Protein AF-A0A7C1Y1X4-F1 (afdb_monomer)

Structure (mmCIF, N/CA/C/O backbone):
data_AF-A0A7C1Y1X4-F1
#
_entry.id   AF-A0A7C1Y1X4-F1
#
loop_
_atom_site.group_PDB
_atom_site.id
_atom_site.type_symbol
_atom_site.label_atom_id
_atom_site.label_alt_id
_atom_site.label_comp_id
_atom_site.label_asym_id
_atom_site.label_entity_id
_atom_site.label_seq_id
_atom_site.pdbx_PDB_ins_code
_atom_site.Cartn_x
_atom_site.Cartn_y
_atom_site.Cartn_z
_atom_site.occupancy
_atom_site.B_iso_or_equiv
_atom_site.auth_seq_id
_atom_site.auth_comp_id
_atom_site.auth_asym_id
_atom_site.auth_atom_id
_atom_site.pdbx_PDB_model_num
ATOM 1 N N . MET A 1 1 ? -56.477 -20.851 -33.631 1.00 38.62 1 MET A N 1
ATOM 2 C CA . MET A 1 1 ? -55.042 -20.830 -33.272 1.00 38.62 1 MET A CA 1
ATOM 3 C C . MET A 1 1 ? -54.862 -19.931 -32.057 1.00 38.62 1 MET A C 1
ATOM 5 O O . MET A 1 1 ? -55.420 -18.845 -32.038 1.00 38.62 1 MET A O 1
ATOM 9 N N . ASN A 1 2 ? -54.191 -20.469 -31.037 1.00 36.38 2 ASN A N 1
ATOM 10 C CA . ASN A 1 2 ? -53.971 -19.956 -29.677 1.00 36.38 2 ASN A CA 1
ATOM 11 C C . ASN A 1 2 ? -53.999 -18.429 -29.468 1.00 36.38 2 ASN A C 1
ATOM 13 O O . ASN A 1 2 ? -53.097 -17.721 -29.906 1.00 36.38 2 ASN A O 1
ATOM 17 N N . GLN A 1 3 ? -54.933 -17.968 -28.631 1.00 46.00 3 GLN A N 1
ATOM 18 C CA . GLN A 1 3 ? -54.780 -16.760 -27.820 1.00 46.00 3 GLN A CA 1
ATOM 19 C C . GLN A 1 3 ? -54.914 -17.159 -26.350 1.00 46.00 3 GLN A C 1
ATOM 21 O O . GLN A 1 3 ? -56.017 -17.361 -25.867 1.00 46.00 3 GLN A O 1
ATOM 26 N N . ASN A 1 4 ? -53.788 -17.335 -25.659 1.00 47.66 4 ASN A N 1
ATOM 27 C CA . ASN A 1 4 ? -53.718 -17.381 -24.196 1.00 47.66 4 ASN A CA 1
ATOM 28 C C . ASN A 1 4 ? -52.272 -17.096 -23.768 1.00 47.66 4 ASN A C 1
ATOM 30 O O . ASN A 1 4 ? -51.530 -17.979 -23.344 1.00 47.66 4 ASN A O 1
ATOM 34 N N . ALA A 1 5 ? -51.845 -15.843 -23.925 1.00 45.97 5 ALA A N 1
ATOM 35 C CA . ALA A 1 5 ? -50.606 -15.365 -23.326 1.00 45.97 5 ALA A CA 1
ATOM 36 C C . ALA A 1 5 ? -50.898 -14.925 -21.883 1.00 45.97 5 ALA A C 1
ATOM 38 O O . ALA A 1 5 ? -51.575 -13.925 -21.641 1.00 45.97 5 ALA A O 1
ATOM 39 N N . ILE A 1 6 ? -50.404 -15.694 -20.913 1.00 58.03 6 ILE A N 1
ATOM 40 C CA . ILE A 1 6 ? -50.482 -15.358 -19.488 1.00 58.03 6 ILE A CA 1
ATOM 41 C C . ILE A 1 6 ? -49.561 -14.159 -19.231 1.00 58.03 6 ILE A C 1
ATOM 43 O O . ILE A 1 6 ? -48.347 -14.252 -19.403 1.00 58.03 6 ILE A O 1
ATOM 47 N N . SER A 1 7 ? -50.119 -13.023 -18.807 1.00 67.88 7 SER A N 1
ATOM 48 C CA . SER A 1 7 ? -49.317 -11.855 -18.427 1.00 67.88 7 SER A CA 1
ATOM 49 C C . SER A 1 7 ? -48.780 -11.984 -16.993 1.00 67.88 7 SER A C 1
ATOM 51 O O . SER A 1 7 ? -49.433 -12.551 -16.113 1.00 67.88 7 SER A O 1
ATOM 53 N N . ARG A 1 8 ? -47.599 -11.395 -16.734 1.00 55.81 8 ARG A N 1
ATOM 54 C CA . ARG A 1 8 ? -46.913 -11.354 -15.420 1.00 55.81 8 ARG A CA 1
ATOM 55 C C . ARG A 1 8 ? -47.803 -10.884 -14.254 1.00 55.81 8 ARG A C 1
ATOM 57 O O . ARG A 1 8 ? -47.540 -11.254 -13.114 1.00 55.81 8 ARG A O 1
ATOM 64 N N . ARG A 1 9 ? -48.866 -10.115 -14.522 1.00 52.53 9 ARG A N 1
ATOM 65 C CA . ARG A 1 9 ? -49.830 -9.645 -13.508 1.00 52.53 9 ARG A CA 1
ATOM 66 C C . ARG A 1 9 ? -50.743 -10.756 -12.972 1.00 52.53 9 ARG A C 1
ATOM 68 O O . ARG A 1 9 ? -51.096 -10.718 -11.800 1.00 52.53 9 ARG A O 1
ATOM 75 N N . ASN A 1 10 ? -51.054 -11.774 -13.776 1.00 50.38 10 ASN A N 1
ATOM 76 C CA . ASN A 1 10 ? -51.943 -12.875 -13.374 1.00 50.38 10 ASN A CA 1
ATOM 77 C C . ASN A 1 10 ? -51.231 -13.986 -12.584 1.00 50.38 10 ASN A C 1
ATOM 79 O O . ASN A 1 10 ? -51.893 -14.779 -11.918 1.00 50.38 10 ASN A O 1
ATOM 83 N N . PHE A 1 11 ? -49.895 -14.032 -12.621 1.00 54.16 11 PHE A N 1
ATOM 84 C CA . PHE A 1 11 ? -49.097 -14.994 -11.853 1.00 54.16 11 PHE A CA 1
ATOM 85 C C . PHE A 1 11 ? -48.961 -14.586 -10.375 1.00 54.16 11 PHE A C 1
ATOM 87 O O . PHE A 1 11 ? -49.038 -15.430 -9.489 1.00 54.16 11 PHE A O 1
ATOM 94 N N . LEU A 1 12 ? -48.845 -13.283 -10.093 1.00 48.06 12 LEU A N 1
ATOM 95 C CA . LEU A 1 12 ? -48.682 -12.773 -8.725 1.00 48.06 12 LEU A CA 1
ATOM 96 C C . LEU A 1 12 ? -49.992 -12.763 -7.916 1.00 48.06 12 LEU A C 1
ATOM 98 O O . LEU A 1 12 ? -49.950 -12.892 -6.698 1.00 48.06 12 LEU A O 1
ATOM 102 N N . GLY A 1 13 ? -51.154 -12.680 -8.574 1.00 45.62 13 GLY A N 1
ATOM 103 C CA . GLY A 1 13 ? -52.457 -12.702 -7.893 1.00 45.62 13 GLY A CA 1
ATOM 104 C C . GLY A 1 13 ? -52.888 -14.082 -7.378 1.00 45.62 13 GLY A C 1
ATOM 105 O O . GLY A 1 13 ? -53.666 -14.163 -6.434 1.00 45.62 13 GLY A O 1
ATOM 106 N N . LYS A 1 14 ? -52.376 -15.177 -7.960 1.00 43.66 14 LYS A N 1
ATOM 107 C CA . LYS A 1 14 ? -52.788 -16.551 -7.604 1.00 43.66 14 LYS A CA 1
ATOM 108 C C . LYS A 1 14 ? -51.914 -17.226 -6.540 1.00 43.66 14 LYS A C 1
ATOM 110 O O . LYS A 1 14 ? -52.294 -18.277 -6.040 1.00 43.66 14 LYS A O 1
ATOM 115 N N . LEU A 1 15 ? -50.792 -16.618 -6.150 1.00 42.72 15 LEU A N 1
ATOM 116 C CA . LEU A 1 15 ? -49.935 -17.115 -5.063 1.00 42.72 15 LEU A CA 1
ATOM 117 C C . LEU A 1 15 ? -50.344 -16.593 -3.673 1.00 42.72 15 LEU A C 1
ATOM 119 O O . LEU A 1 15 ? -49.920 -17.150 -2.668 1.00 42.72 15 LEU A O 1
ATOM 123 N N . ALA A 1 16 ? -51.205 -15.574 -3.600 1.00 44.84 16 ALA A N 1
ATOM 124 C CA . ALA A 1 16 ? -51.619 -14.948 -2.341 1.00 44.84 16 ALA A CA 1
ATOM 125 C C . ALA A 1 16 ? -52.799 -15.645 -1.625 1.00 44.84 16 ALA A C 1
ATOM 127 O O . ALA A 1 16 ? -53.208 -15.200 -0.560 1.00 44.84 16 ALA A O 1
ATOM 128 N N . LEU A 1 17 ? -53.346 -16.735 -2.176 1.00 44.31 17 LEU A N 1
ATOM 129 C CA . LEU A 1 17 ? -54.552 -17.403 -1.649 1.00 44.31 17 LEU A CA 1
ATOM 130 C C . LEU A 1 17 ? -54.372 -18.905 -1.363 1.00 44.31 17 LEU A C 1
ATOM 132 O O . LEU A 1 17 ? -55.349 -19.606 -1.126 1.00 44.31 17 LEU A O 1
ATOM 136 N N . GLY A 1 18 ? -53.132 -19.403 -1.355 1.00 43.34 18 GLY A N 1
ATOM 137 C CA . GLY A 1 18 ? -52.832 -20.839 -1.281 1.00 43.34 18 GLY A CA 1
ATOM 138 C C . GLY A 1 18 ? -51.922 -21.288 -0.136 1.00 43.34 18 GLY A C 1
ATOM 139 O O . GLY A 1 18 ? -51.273 -22.315 -0.282 1.00 43.34 18 GLY A O 1
ATOM 140 N N . ALA A 1 19 ? -51.825 -20.542 0.969 1.00 44.41 19 ALA A N 1
ATOM 141 C CA . ALA A 1 19 ? -51.087 -20.990 2.163 1.00 44.41 19 ALA A CA 1
ATOM 142 C C . ALA A 1 19 ? -51.663 -20.434 3.480 1.00 44.41 19 ALA A C 1
ATOM 144 O O . ALA A 1 19 ? -50.939 -20.203 4.444 1.00 44.41 19 ALA A O 1
ATOM 145 N N . ALA A 1 20 ? -52.978 -20.213 3.530 1.00 49.44 20 ALA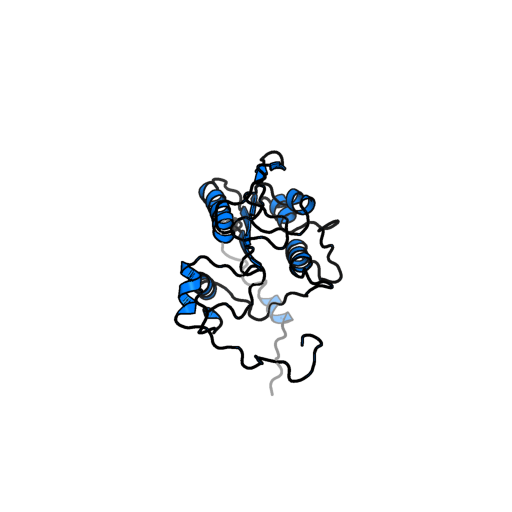 A N 1
ATOM 146 C CA . ALA A 1 20 ? -53.699 -19.928 4.767 1.00 49.44 20 ALA A CA 1
ATOM 147 C C . ALA A 1 20 ? -54.297 -21.227 5.335 1.00 49.44 20 ALA A C 1
ATOM 149 O O . ALA A 1 20 ? -55.511 -21.382 5.349 1.00 49.44 20 ALA A O 1
ATOM 150 N N . ALA A 1 21 ? -53.452 -22.181 5.739 1.00 50.12 21 ALA A N 1
ATOM 151 C CA . ALA A 1 21 ? -53.797 -23.248 6.687 1.00 50.12 21 ALA A CA 1
ATOM 152 C C . ALA A 1 21 ? -52.563 -24.112 6.998 1.00 50.12 21 ALA A C 1
ATOM 154 O O . ALA A 1 21 ? -51.911 -24.598 6.080 1.00 50.12 21 ALA A O 1
ATOM 155 N N . LEU A 1 22 ? -52.335 -24.355 8.296 1.00 48.59 22 LEU A N 1
ATOM 156 C CA . LEU A 1 22 ? -51.408 -25.326 8.905 1.00 48.59 22 LEU A CA 1
ATOM 157 C C . LEU A 1 22 ? -49.931 -24.909 9.051 1.00 48.59 22 LEU A C 1
ATOM 159 O O . LEU A 1 22 ? -49.040 -25.481 8.436 1.00 48.59 22 LEU A O 1
ATOM 163 N N . ALA A 1 23 ? -49.660 -24.019 10.009 1.00 44.53 23 ALA A N 1
ATOM 164 C CA . ALA A 1 23 ? -48.500 -24.167 10.892 1.00 44.53 23 ALA A CA 1
ATOM 165 C C . ALA A 1 23 ? -48.805 -23.502 12.245 1.00 44.53 23 ALA A C 1
ATOM 167 O O . ALA A 1 23 ? -49.259 -22.363 12.300 1.00 44.53 23 ALA A O 1
ATOM 168 N N . ALA A 1 24 ? -48.616 -24.254 13.328 1.00 49.94 24 ALA A N 1
ATOM 169 C CA . ALA A 1 24 ? -48.840 -23.855 14.715 1.00 49.94 24 ALA A CA 1
ATOM 170 C C . ALA A 1 24 ? -48.118 -22.541 15.092 1.00 49.94 24 ALA A C 1
ATOM 172 O O . ALA A 1 24 ? -47.100 -22.221 14.474 1.00 49.94 24 ALA A O 1
ATOM 173 N N . PRO A 1 25 ? -48.528 -21.833 16.167 1.00 46.47 25 PRO A N 1
ATOM 174 C CA . PRO A 1 25 ? -47.717 -20.788 16.784 1.00 46.47 25 PRO A CA 1
ATOM 175 C C . PRO A 1 25 ? -46.568 -21.440 17.571 1.00 46.47 25 PRO A C 1
ATOM 177 O O . PRO A 1 25 ? -46.388 -21.229 18.766 1.00 46.47 25 PRO A O 1
ATOM 180 N N . GLY A 1 26 ? -45.775 -22.273 16.899 1.00 46.06 26 GLY A N 1
ATOM 181 C CA . GLY A 1 26 ? -44.400 -22.464 17.295 1.00 46.06 26 GLY A CA 1
ATOM 182 C C . GLY A 1 26 ? -43.741 -21.126 17.034 1.00 46.06 26 GLY A C 1
ATOM 183 O O . GLY A 1 26 ? -43.604 -20.722 15.881 1.00 46.06 26 GLY A O 1
ATOM 184 N N . VAL A 1 27 ? -43.394 -20.418 18.103 1.00 50.91 27 VAL A N 1
ATOM 185 C CA . VAL A 1 27 ? -42.442 -19.316 18.062 1.00 50.91 27 VAL A CA 1
ATOM 186 C C . VAL A 1 27 ? -41.168 -19.898 17.458 1.00 50.91 27 VAL A C 1
ATOM 188 O O . VAL A 1 27 ? -40.284 -20.388 18.159 1.00 50.91 27 VAL A O 1
ATOM 191 N N . LEU A 1 28 ? -41.088 -19.901 16.128 1.00 48.78 28 LEU A N 1
ATOM 192 C CA . LEU A 1 28 ? -39.837 -19.964 15.415 1.00 48.78 28 LEU A CA 1
ATOM 193 C C . LEU A 1 28 ? -39.158 -18.667 15.818 1.00 48.78 28 LEU A C 1
ATOM 195 O O . LEU A 1 28 ? -39.305 -17.628 15.178 1.00 48.78 28 LEU A O 1
ATOM 199 N N . ASN A 1 29 ? -38.428 -18.741 16.928 1.00 48.75 29 ASN A N 1
ATOM 200 C CA . ASN A 1 29 ? -37.253 -17.935 17.145 1.00 48.75 29 ASN A CA 1
ATOM 201 C C . ASN A 1 29 ? -36.342 -18.240 15.953 1.00 48.75 29 ASN A C 1
ATOM 203 O O . ASN A 1 29 ? -35.373 -18.992 16.049 1.00 48.75 29 ASN A O 1
ATOM 207 N N . ALA A 1 30 ? -36.637 -17.611 14.817 1.00 50.81 30 ALA A N 1
ATOM 208 C CA . ALA A 1 30 ? -35.617 -17.129 13.928 1.00 50.81 30 ALA A CA 1
ATOM 209 C C . ALA A 1 30 ? -34.825 -16.125 14.770 1.00 50.81 30 ALA A C 1
ATOM 211 O O . ALA A 1 30 ? -34.957 -14.912 14.629 1.00 50.81 30 ALA A O 1
ATOM 212 N N . ARG A 1 31 ? -33.988 -16.649 15.680 1.00 48.97 31 ARG A N 1
ATOM 213 C CA . ARG A 1 31 ? -32.706 -16.037 15.975 1.00 48.97 31 ARG A CA 1
ATOM 214 C C . ARG A 1 31 ? -32.078 -15.932 14.603 1.00 48.97 31 ARG A C 1
ATOM 216 O O . ARG A 1 31 ? -31.510 -16.904 14.109 1.00 48.97 31 ARG A O 1
ATOM 223 N N . GLY A 1 32 ? -32.335 -14.809 13.931 1.00 52.28 32 GLY A N 1
ATOM 224 C CA . GLY A 1 32 ? -31.703 -14.501 12.672 1.00 52.28 32 GLY A CA 1
ATOM 225 C C . GLY A 1 32 ? -30.237 -14.762 12.932 1.00 52.28 32 GLY A C 1
ATOM 226 O O . GLY A 1 32 ? -29.686 -14.207 13.882 1.00 52.28 32 GLY A O 1
ATOM 227 N N . LEU A 1 33 ? -29.651 -15.698 12.186 1.00 52.5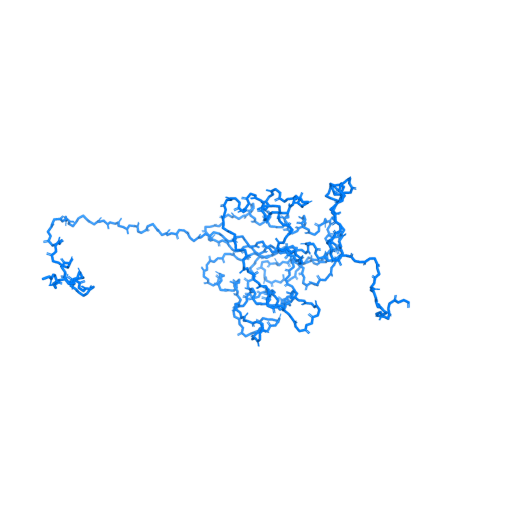3 33 LEU A N 1
ATOM 228 C CA . LEU A 1 33 ? -28.210 -15.846 12.136 1.00 52.53 33 LEU A CA 1
ATOM 229 C C . LEU A 1 33 ? -27.711 -14.462 11.750 1.00 52.53 33 LEU A C 1
ATOM 231 O O . LEU A 1 33 ? -27.779 -14.076 10.582 1.00 52.53 33 LEU A O 1
ATOM 235 N N . GLN A 1 34 ? -27.343 -13.669 12.756 1.00 59.44 34 GLN A N 1
ATOM 236 C CA . GLN A 1 34 ? -26.841 -12.328 12.575 1.00 59.44 34 GLN A CA 1
ATOM 237 C C . GLN A 1 34 ? -25.565 -12.557 11.787 1.00 59.44 34 GLN A C 1
ATOM 239 O O . GLN A 1 34 ? -24.589 -13.068 12.336 1.00 59.44 34 GLN A O 1
ATOM 244 N N . ARG A 1 35 ? -25.626 -12.347 10.463 1.00 72.00 35 ARG A N 1
ATOM 245 C CA . ARG A 1 35 ? -24.495 -12.630 9.578 1.00 72.00 35 ARG A CA 1
ATOM 246 C C . ARG A 1 35 ? -23.329 -11.845 10.146 1.00 72.00 35 ARG A C 1
ATOM 248 O O . ARG A 1 35 ? -23.352 -10.613 10.113 1.00 72.00 35 ARG A O 1
ATOM 255 N N . LYS A 1 36 ? -22.357 -12.564 10.717 1.00 87.00 36 LYS A N 1
ATOM 256 C CA . LYS A 1 36 ? -21.151 -11.950 11.256 1.00 87.00 36 LYS A CA 1
ATOM 257 C C . LYS A 1 36 ? -20.540 -11.137 10.122 1.00 87.00 36 LYS A C 1
ATOM 259 O O . LYS A 1 36 ? -20.359 -11.647 9.014 1.00 87.00 36 LYS A O 1
ATOM 264 N N . ARG A 1 37 ? -20.326 -9.849 10.381 1.00 93.56 37 ARG A N 1
ATOM 265 C CA . ARG A 1 37 ? -19.675 -8.958 9.423 1.00 93.56 37 ARG A CA 1
ATOM 266 C C . ARG A 1 37 ? -18.263 -9.505 9.169 1.00 93.56 37 ARG A C 1
ATOM 268 O O . ARG A 1 37 ? -17.617 -9.908 10.135 1.00 93.56 37 ARG A O 1
ATOM 275 N N . PRO A 1 38 ? -17.812 -9.602 7.909 1.00 96.69 38 PRO A N 1
ATOM 276 C CA . PRO A 1 38 ? -16.508 -10.172 7.612 1.00 96.69 38 PRO A CA 1
ATOM 277 C C . PRO A 1 38 ? -15.394 -9.205 8.008 1.00 96.69 38 PRO A C 1
ATOM 279 O O . PRO A 1 38 ? -15.570 -7.993 7.948 1.00 96.69 38 PRO A O 1
ATOM 282 N N . ASN A 1 39 ? -14.224 -9.749 8.325 1.00 98.44 39 ASN A N 1
ATOM 283 C CA . ASN A 1 39 ? -12.993 -8.971 8.318 1.00 98.44 39 ASN A CA 1
ATOM 284 C C . ASN A 1 39 ? -12.609 -8.611 6.877 1.00 98.44 39 ASN A C 1
ATOM 286 O O . ASN A 1 39 ? -12.858 -9.385 5.949 1.00 98.44 39 ASN A O 1
ATOM 290 N N . ILE A 1 40 ? -11.977 -7.456 6.691 1.00 98.69 40 ILE A N 1
ATOM 291 C CA . ILE A 1 40 ? -11.544 -6.963 5.385 1.00 98.69 40 ILE A CA 1
ATOM 292 C C . ILE A 1 40 ? -10.034 -6.730 5.431 1.00 98.69 40 ILE A C 1
ATOM 294 O O . ILE A 1 40 ? -9.556 -5.826 6.111 1.00 98.69 40 ILE A O 1
ATOM 298 N N . LEU A 1 41 ? -9.284 -7.526 4.668 1.00 98.75 41 LEU A N 1
ATOM 299 C CA . LEU A 1 41 ? -7.865 -7.303 4.395 1.00 98.75 41 LEU A CA 1
ATOM 300 C C . LEU A 1 41 ? -7.720 -6.727 2.985 1.00 98.75 41 LEU A C 1
ATOM 302 O O . LEU A 1 41 ? -8.004 -7.407 1.998 1.00 98.75 41 LEU A O 1
ATOM 306 N N . PHE A 1 42 ? -7.289 -5.472 2.890 1.00 98.75 42 PHE A N 1
ATOM 307 C CA . PHE A 1 42 ? -7.108 -4.765 1.629 1.00 98.75 42 PHE A CA 1
ATOM 308 C C . PHE A 1 42 ? -5.621 -4.656 1.295 1.00 98.75 42 PHE A C 1
ATOM 310 O O . PHE A 1 42 ? -4.899 -3.852 1.884 1.00 98.75 42 PHE A O 1
ATOM 317 N N . LEU A 1 43 ? -5.173 -5.475 0.343 1.00 98.62 43 LEU A N 1
ATOM 318 C CA . LEU A 1 43 ? -3.798 -5.484 -0.150 1.00 98.62 43 LEU A CA 1
ATOM 319 C C . LEU A 1 43 ? -3.684 -4.592 -1.389 1.00 98.62 43 LEU A C 1
ATOM 321 O O . LEU A 1 43 ? -4.414 -4.793 -2.361 1.00 98.62 43 LEU A O 1
ATOM 325 N N . LEU A 1 44 ? -2.751 -3.642 -1.379 1.00 98.19 44 LEU A N 1
ATOM 326 C CA . LEU A 1 44 ? -2.513 -2.737 -2.505 1.00 98.19 44 LEU A CA 1
ATOM 327 C C . LEU A 1 44 ? -1.028 -2.704 -2.864 1.00 98.19 44 LEU A C 1
ATOM 329 O O . LEU A 1 44 ? -0.206 -2.370 -2.021 1.00 98.19 44 LEU A O 1
ATOM 333 N N . ALA A 1 45 ? -0.684 -3.018 -4.111 1.00 97.19 45 ALA A N 1
ATOM 334 C CA . ALA A 1 45 ? 0.666 -2.838 -4.644 1.00 97.19 45 ALA A CA 1
ATOM 335 C C . ALA A 1 45 ? 0.773 -1.516 -5.416 1.00 97.19 45 ALA A C 1
ATOM 337 O O . ALA A 1 45 ? -0.206 -1.071 -6.018 1.00 97.19 45 ALA A O 1
ATOM 338 N N . ASP A 1 46 ? 1.956 -0.900 -5.414 1.00 96.50 46 ASP A N 1
ATOM 339 C CA . ASP A 1 46 ? 2.217 0.351 -6.134 1.00 96.50 46 ASP A CA 1
ATOM 340 C C . ASP A 1 46 ? 2.968 0.074 -7.440 1.00 96.50 46 ASP A C 1
ATOM 342 O O . ASP A 1 46 ? 3.951 -0.661 -7.438 1.00 96.50 46 ASP A O 1
ATOM 346 N N . ASP A 1 47 ? 2.493 0.630 -8.553 1.00 95.06 47 ASP A N 1
ATOM 347 C CA . ASP A 1 47 ? 2.983 0.394 -9.924 1.00 95.06 47 ASP A CA 1
ATOM 348 C C . ASP A 1 47 ? 2.916 -1.055 -10.452 1.00 95.06 47 ASP A C 1
ATOM 350 O O . ASP A 1 47 ? 3.473 -1.373 -11.510 1.00 95.06 47 ASP A O 1
ATOM 354 N N . GLN A 1 48 ? 2.199 -1.961 -9.779 1.00 95.44 48 GLN A N 1
ATOM 355 C CA . GLN A 1 48 ? 1.998 -3.308 -10.314 1.00 95.44 48 GLN A CA 1
ATOM 356 C C . GLN A 1 48 ? 1.080 -3.281 -11.544 1.00 95.44 48 GLN A C 1
ATOM 358 O O . GLN A 1 48 ? -0.048 -2.790 -11.504 1.00 95.44 48 GLN A O 1
ATOM 363 N N . ARG A 1 49 ? 1.539 -3.880 -12.646 1.00 93.56 49 ARG A N 1
ATOM 364 C CA . ARG A 1 49 ? 0.738 -4.023 -13.867 1.00 93.56 49 ARG A CA 1
ATOM 365 C C . ARG A 1 49 ? -0.121 -5.280 -13.838 1.00 93.56 49 ARG A C 1
ATOM 367 O O . ARG A 1 49 ? 0.310 -6.326 -13.353 1.00 93.56 49 ARG A O 1
ATOM 374 N N . ALA A 1 50 ? -1.292 -5.211 -14.467 1.00 92.88 50 ALA A N 1
ATOM 375 C CA . ALA A 1 50 ? -2.234 -6.328 -14.551 1.00 92.88 50 ALA A CA 1
ATOM 376 C C . ALA A 1 50 ? -1.644 -7.581 -15.226 1.00 92.88 50 ALA A C 1
ATOM 378 O O . ALA A 1 50 ? -2.025 -8.696 -14.887 1.00 92.88 50 ALA A O 1
ATOM 379 N N . ASP A 1 51 ? -0.701 -7.422 -16.153 1.00 92.56 51 ASP A N 1
ATOM 380 C CA . ASP A 1 51 ? -0.057 -8.531 -16.859 1.00 92.56 51 ASP A CA 1
ATOM 381 C C . ASP A 1 51 ? 1.134 -9.137 -16.105 1.00 92.56 51 ASP A C 1
ATOM 383 O O . ASP A 1 51 ? 1.779 -10.034 -16.630 1.00 92.56 51 ASP A O 1
ATOM 387 N N . THR A 1 52 ? 1.423 -8.710 -14.872 1.00 94.19 52 THR A N 1
ATOM 388 C CA . THR A 1 52 ? 2.497 -9.277 -14.025 1.00 94.19 52 THR A CA 1
ATOM 389 C C . THR A 1 52 ? 2.004 -10.332 -13.029 1.00 94.19 52 THR A C 1
ATOM 391 O O . THR A 1 52 ? 2.664 -10.604 -12.030 1.00 94.19 52 THR A O 1
ATOM 394 N N . VAL A 1 53 ? 0.848 -10.942 -13.300 1.00 95.88 53 VAL A N 1
ATOM 395 C CA . VAL A 1 53 ? 0.287 -12.057 -12.523 1.00 95.88 53 VAL A CA 1
ATOM 396 C C . VAL A 1 53 ? 0.312 -13.317 -13.386 1.00 95.88 53 VAL A C 1
ATOM 398 O O . VAL A 1 53 ? -0.261 -13.336 -14.477 1.00 95.88 53 VAL A O 1
ATOM 401 N N . GLY A 1 54 ? 0.963 -14.374 -12.902 1.00 95.62 54 GLY A N 1
ATOM 402 C CA . GLY A 1 54 ? 1.144 -15.643 -13.611 1.00 95.62 54 GLY A CA 1
ATOM 403 C C . GLY A 1 54 ? -0.184 -16.280 -14.023 1.00 95.62 54 GLY A C 1
ATOM 404 O O . GLY A 1 54 ? -0.399 -16.551 -15.207 1.00 95.62 54 GLY A O 1
ATOM 405 N N . ALA A 1 55 ? -1.135 -16.391 -13.090 1.00 96.31 55 ALA A N 1
ATOM 406 C CA . ALA A 1 55 ? -2.481 -16.926 -13.341 1.00 96.31 55 ALA A CA 1
ATOM 407 C C . ALA A 1 55 ? -3.283 -16.152 -14.403 1.00 96.31 55 ALA A C 1
ATOM 409 O O . ALA A 1 55 ? -4.312 -16.624 -14.886 1.00 96.31 55 ALA A O 1
ATOM 410 N N . TYR A 1 56 ? -2.832 -14.959 -14.790 1.00 95.81 56 TYR A N 1
ATOM 411 C CA . TYR A 1 56 ? -3.455 -14.172 -15.844 1.00 95.81 56 TYR A CA 1
ATOM 412 C C . TYR A 1 56 ? -2.907 -14.449 -17.245 1.00 95.81 56 TYR A C 1
ATOM 414 O O . TYR A 1 56 ? -3.380 -13.815 -18.193 1.00 95.81 56 TYR A O 1
ATOM 422 N N . GLY A 1 57 ? -2.011 -15.432 -17.376 1.00 94.00 57 GLY A N 1
ATOM 423 C CA . GLY A 1 57 ? -1.454 -15.908 -18.641 1.00 94.00 57 GLY A CA 1
ATOM 424 C C . GLY A 1 57 ? -0.027 -15.433 -18.909 1.00 94.00 57 GLY A C 1
ATOM 425 O O . GLY A 1 57 ? 0.434 -15.558 -20.038 1.00 94.00 57 GLY A O 1
ATOM 426 N N . ASN A 1 58 ? 0.674 -14.878 -17.913 1.00 93.12 58 ASN A N 1
ATOM 427 C CA . ASN A 1 58 ? 2.075 -14.487 -18.069 1.00 93.12 58 ASN A CA 1
ATOM 428 C C . ASN A 1 58 ? 2.997 -15.698 -17.814 1.00 93.12 58 ASN A C 1
ATOM 430 O O . ASN A 1 58 ? 3.107 -16.134 -16.669 1.00 93.12 58 ASN A O 1
ATOM 434 N N . PRO A 1 59 ? 3.707 -16.224 -18.832 1.00 91.56 59 PRO A N 1
ATOM 435 C CA . PRO A 1 59 ? 4.553 -17.409 -18.676 1.00 91.56 59 PRO A CA 1
ATOM 436 C C . PRO A 1 59 ? 5.931 -17.104 -18.064 1.00 91.56 59 PRO A C 1
ATOM 438 O O . PRO A 1 59 ? 6.736 -18.014 -17.865 1.00 91.56 59 PRO A O 1
ATOM 441 N N . HIS A 1 60 ? 6.243 -15.830 -17.815 1.00 92.12 60 HIS A N 1
ATOM 442 C CA . HIS A 1 60 ? 7.558 -15.371 -17.373 1.00 92.12 60 HIS A CA 1
ATOM 443 C C . HIS A 1 60 ? 7.585 -14.884 -15.930 1.00 92.12 60 HIS A C 1
ATOM 445 O O . HIS A 1 60 ? 8.670 -14.825 -15.366 1.00 92.12 60 HIS A O 1
ATOM 451 N N . VAL A 1 61 ? 6.445 -14.511 -15.343 1.00 92.94 61 VAL A N 1
ATOM 452 C CA . VAL A 1 61 ? 6.366 -13.939 -13.992 1.00 92.94 61 VAL A CA 1
ATOM 453 C C . VAL A 1 61 ? 5.747 -14.957 -13.039 1.00 92.94 61 VAL A C 1
ATOM 455 O O . VAL A 1 61 ? 4.628 -15.415 -13.246 1.00 92.94 61 VAL A O 1
ATOM 458 N N . MET A 1 62 ? 6.482 -15.313 -11.984 1.00 93.88 62 MET A N 1
ATOM 459 C CA . MET A 1 62 ? 6.054 -16.310 -11.001 1.00 93.88 62 MET A CA 1
ATOM 460 C C . MET A 1 62 ? 5.371 -15.634 -9.810 1.00 93.88 62 MET A C 1
ATOM 462 O O . MET A 1 62 ? 6.023 -14.914 -9.050 1.00 93.88 62 MET A O 1
ATOM 466 N N . THR A 1 63 ? 4.078 -15.900 -9.609 1.00 96.81 63 THR A N 1
ATOM 467 C CA . THR A 1 63 ? 3.280 -15.301 -8.523 1.00 96.81 63 THR A CA 1
ATOM 468 C C . THR A 1 63 ? 2.438 -16.327 -7.764 1.00 96.81 63 THR A C 1
ATOM 470 O O . THR A 1 63 ? 1.243 -16.110 -7.583 1.00 96.81 63 THR A O 1
ATOM 473 N N . PRO A 1 64 ? 3.024 -17.414 -7.230 1.00 97.31 64 PRO A N 1
ATOM 474 C CA . PRO A 1 64 ? 2.254 -18.544 -6.700 1.00 97.31 64 PRO A CA 1
ATOM 475 C C . PRO A 1 64 ? 1.235 -18.161 -5.612 1.00 97.31 64 PRO A C 1
ATOM 477 O O . PRO A 1 64 ? 0.185 -18.785 -5.507 1.00 97.31 64 PRO A O 1
ATOM 480 N N . ASN A 1 65 ? 1.503 -17.124 -4.810 1.00 97.88 65 ASN A N 1
ATOM 481 C CA . ASN A 1 65 ? 0.551 -16.638 -3.804 1.00 97.88 65 ASN A CA 1
ATOM 482 C C . ASN A 1 65 ? -0.616 -15.847 -4.419 1.00 97.88 65 ASN A C 1
ATOM 484 O O . ASN A 1 65 ? -1.753 -16.025 -3.992 1.00 97.88 65 ASN A O 1
ATOM 488 N N . LEU A 1 66 ? -0.364 -15.018 -5.439 1.00 97.62 66 LEU A N 1
ATOM 489 C CA . LEU A 1 66 ? -1.442 -14.338 -6.168 1.00 97.62 66 LEU A CA 1
ATOM 490 C C . LEU A 1 66 ? -2.240 -15.338 -7.007 1.00 97.62 66 LEU A C 1
ATOM 492 O O . LEU A 1 66 ? -3.458 -15.238 -7.072 1.00 97.62 66 LEU A O 1
ATOM 496 N N . ASP A 1 67 ? -1.577 -16.341 -7.579 1.00 98.19 67 ASP A N 1
ATOM 497 C CA . ASP A 1 67 ? -2.220 -17.388 -8.372 1.00 98.19 67 ASP A CA 1
ATOM 498 C C . ASP A 1 67 ? -3.208 -18.198 -7.514 1.00 98.19 67 ASP A C 1
ATOM 500 O O . ASP A 1 67 ? -4.320 -18.485 -7.955 1.00 98.19 67 ASP A O 1
ATOM 504 N N . LYS A 1 68 ? -2.857 -18.478 -6.249 1.00 98.38 68 LYS A N 1
ATOM 505 C CA . LYS A 1 68 ? -3.782 -19.065 -5.262 1.00 98.38 68 LYS A CA 1
ATOM 506 C C . LYS A 1 68 ? -4.982 -18.162 -4.969 1.00 98.38 68 LYS A C 1
ATOM 508 O O . LYS A 1 68 ? -6.098 -18.666 -4.894 1.00 98.38 68 LYS A O 1
ATOM 513 N N . LEU A 1 69 ? -4.777 -16.848 -4.820 1.00 97.50 69 LEU A N 1
ATOM 514 C CA . LEU A 1 69 ? -5.878 -15.895 -4.608 1.00 97.50 69 LEU A CA 1
ATOM 515 C C . LEU A 1 69 ? -6.816 -15.827 -5.818 1.00 97.50 69 LEU A C 1
ATOM 517 O O . LEU A 1 69 ? -8.030 -15.768 -5.644 1.00 97.50 69 LEU A O 1
ATOM 521 N N . VAL A 1 70 ? -6.264 -15.877 -7.032 1.00 97.31 70 VAL A N 1
ATOM 522 C CA . VAL A 1 70 ? -7.048 -15.945 -8.273 1.00 97.31 70 VAL A CA 1
ATOM 523 C C . VAL A 1 70 ? -7.866 -17.236 -8.320 1.00 97.31 70 VAL A C 1
ATOM 525 O O . VAL A 1 70 ? -9.061 -17.183 -8.590 1.00 97.31 70 VAL A O 1
ATOM 528 N N . ALA A 1 71 ? -7.251 -18.384 -8.023 1.00 97.94 71 ALA A N 1
ATOM 529 C CA . ALA A 1 71 ? -7.924 -19.683 -8.063 1.00 97.94 71 ALA A CA 1
ATOM 530 C C . ALA A 1 71 ? -8.998 -19.854 -6.972 1.00 97.94 71 ALA A C 1
ATOM 532 O O . ALA A 1 71 ? -9.992 -20.540 -7.194 1.00 97.94 71 ALA A O 1
ATOM 533 N N . GLY A 1 72 ? -8.800 -19.249 -5.798 1.00 98.06 72 GLY A N 1
ATOM 534 C CA . GLY A 1 72 ? -9.723 -19.333 -4.661 1.00 98.06 72 GLY A CA 1
ATOM 535 C C . GLY A 1 72 ? -10.753 -18.204 -4.581 1.00 98.06 72 GLY A C 1
ATOM 536 O O . GLY A 1 72 ? -11.513 -18.153 -3.615 1.00 98.06 72 GLY A O 1
ATOM 537 N N . GLY A 1 73 ? -10.763 -17.277 -5.540 1.00 96.94 73 GLY A N 1
ATOM 538 C CA . GLY A 1 73 ? -11.542 -16.046 -5.458 1.00 96.94 73 GLY A CA 1
ATOM 539 C C . GLY A 1 73 ? -12.154 -15.617 -6.785 1.00 96.94 73 GLY A C 1
ATOM 540 O O . GLY A 1 73 ? -12.430 -16.422 -7.670 1.00 96.94 73 GLY A O 1
ATOM 541 N N . PHE A 1 74 ? -12.397 -14.312 -6.906 1.00 96.81 74 PHE A N 1
ATOM 542 C CA . PHE A 1 74 ? -12.937 -13.700 -8.115 1.00 96.81 74 PHE A CA 1
ATOM 543 C C . PHE A 1 74 ? -11.998 -12.610 -8.635 1.00 96.81 74 PHE A C 1
ATOM 545 O O . PHE A 1 74 ? -11.555 -11.743 -7.881 1.00 96.81 74 PHE A O 1
ATOM 552 N N . SER A 1 75 ? -11.741 -12.622 -9.944 1.00 96.06 75 SER A N 1
ATOM 553 C CA . SER A 1 75 ? -10.807 -11.708 -10.603 1.00 96.06 75 SER A CA 1
ATOM 554 C C . SER A 1 75 ? -11.503 -10.793 -11.604 1.00 96.06 75 SER A C 1
ATOM 556 O O . SER A 1 75 ? -12.008 -11.235 -12.637 1.00 96.06 75 SER A O 1
ATOM 558 N N . PHE A 1 76 ? -11.427 -9.482 -11.371 1.00 96.19 76 PHE A N 1
ATOM 559 C CA . PHE A 1 76 ? -11.841 -8.481 -12.354 1.00 96.19 76 PHE A CA 1
ATOM 560 C C . PHE A 1 76 ? -10.738 -8.251 -13.395 1.00 96.19 76 PHE A C 1
ATOM 562 O O . PHE A 1 76 ? -9.708 -7.640 -13.108 1.00 96.19 76 PHE A O 1
ATOM 569 N N . ARG A 1 77 ? -10.969 -8.702 -14.634 1.00 93.75 77 ARG A N 1
ATOM 570 C CA . ARG A 1 77 ? -10.013 -8.578 -15.759 1.00 93.75 77 ARG A CA 1
ATOM 571 C C . ARG A 1 77 ? -10.139 -7.281 -16.564 1.00 93.75 77 ARG A C 1
ATOM 573 O O . ARG A 1 77 ? -9.329 -7.033 -17.449 1.00 93.75 77 ARG A O 1
ATOM 580 N N . ARG A 1 78 ? -11.154 -6.470 -16.265 1.00 95.06 78 ARG A N 1
ATOM 581 C CA . ARG A 1 78 ? -11.434 -5.170 -16.894 1.00 95.06 78 ARG A CA 1
ATOM 582 C C . ARG A 1 78 ? -11.682 -4.119 -15.811 1.00 95.06 78 ARG A C 1
ATOM 584 O O . ARG A 1 78 ? -12.777 -3.580 -15.702 1.00 95.06 78 ARG A O 1
ATOM 591 N N . ASN A 1 79 ? -10.678 -3.912 -14.962 1.00 93.38 79 ASN A N 1
ATOM 592 C CA . ASN A 1 79 ? -10.653 -2.837 -13.973 1.00 93.38 79 ASN A CA 1
ATOM 593 C C . ASN A 1 79 ? -9.595 -1.809 -14.400 1.00 93.38 79 ASN A C 1
ATOM 595 O O . ASN A 1 79 ? -8.548 -2.198 -14.919 1.00 93.38 79 ASN A O 1
ATOM 599 N N . TYR A 1 80 ? -9.888 -0.522 -14.229 1.00 93.38 80 TYR A N 1
ATOM 600 C CA . TYR A 1 80 ? -9.070 0.556 -14.778 1.00 93.38 80 TYR A CA 1
ATOM 601 C C . TYR A 1 80 ? -8.813 1.631 -13.726 1.00 93.38 80 TYR A C 1
ATOM 603 O O . TYR A 1 80 ? -9.728 2.063 -13.027 1.00 93.38 80 TYR A O 1
ATOM 611 N N . CYS A 1 81 ? -7.567 2.095 -13.662 1.00 91.31 81 CYS A N 1
ATOM 612 C CA . CYS A 1 81 ? -7.210 3.337 -12.987 1.00 91.31 81 CYS A CA 1
ATOM 613 C C . CYS A 1 81 ? -7.522 4.513 -13.924 1.00 91.31 81 CYS A C 1
ATOM 615 O O . CYS A 1 81 ? -7.126 4.480 -15.088 1.00 91.31 81 CYS A O 1
ATOM 617 N N . LEU A 1 82 ? -8.204 5.554 -13.431 1.00 92.06 82 LEU A N 1
ATOM 618 C CA . LEU A 1 82 ? -8.584 6.718 -14.249 1.00 92.06 82 LEU A CA 1
ATOM 619 C C . LEU A 1 82 ? -7.415 7.671 -14.575 1.00 92.06 82 LEU A C 1
ATOM 621 O O . LEU A 1 82 ? -7.604 8.618 -15.330 1.00 92.06 82 LEU A O 1
ATOM 625 N N . GLY A 1 83 ? -6.215 7.427 -14.041 1.00 90.69 83 GLY A N 1
ATOM 626 C CA . GLY A 1 83 ? -5.026 8.229 -14.338 1.00 90.69 83 GLY A CA 1
ATOM 627 C C . GLY A 1 83 ? -4.878 9.487 -13.472 1.00 90.69 83 GLY A C 1
ATOM 628 O O . GLY A 1 83 ? -5.302 9.517 -12.316 1.00 90.69 83 GLY A O 1
ATOM 629 N N . SER A 1 84 ? -4.176 10.492 -14.009 1.00 90.62 84 SER A N 1
ATOM 630 C CA . SER A 1 84 ? -3.747 11.713 -13.309 1.00 90.62 84 SER A CA 1
ATOM 631 C C . SER A 1 84 ? -3.393 12.838 -14.291 1.00 90.62 84 SER A C 1
ATOM 633 O O . SER A 1 84 ? -3.017 12.556 -15.425 1.00 90.62 84 SER A O 1
ATOM 635 N N . SER A 1 85 ? -3.424 14.100 -13.832 1.00 86.94 85 SER A N 1
ATOM 636 C CA . SER A 1 85 ? -2.911 15.270 -14.582 1.00 86.94 85 SER A CA 1
ATOM 637 C C . SER A 1 85 ? -1.399 15.468 -14.429 1.00 86.94 85 SER A C 1
ATOM 639 O O . SER A 1 85 ? -0.840 16.391 -15.009 1.00 86.94 85 SER A O 1
ATOM 641 N N . GLY A 1 86 ? -0.740 14.667 -13.592 1.00 84.81 86 GLY A N 1
ATOM 642 C CA . GLY A 1 86 ? 0.689 14.777 -13.305 1.00 84.81 86 GLY A CA 1
ATOM 643 C C . GLY A 1 86 ? 1.339 13.414 -13.086 1.00 84.81 86 GLY A C 1
ATOM 644 O O . GLY A 1 86 ? 0.647 12.411 -12.899 1.00 84.81 86 GLY A O 1
ATOM 645 N N . GLY A 1 87 ? 2.676 13.384 -13.075 1.00 82.44 87 GLY A N 1
ATOM 646 C CA . GLY A 1 87 ? 3.459 12.140 -13.042 1.00 82.44 87 GLY A CA 1
ATOM 647 C C . GLY A 1 87 ? 3.214 11.248 -11.818 1.00 82.44 87 GLY A C 1
ATOM 648 O O . GLY A 1 87 ? 3.329 10.032 -11.911 1.00 82.44 87 GLY A O 1
ATOM 649 N N . ALA A 1 88 ? 2.797 11.821 -10.684 1.00 86.81 88 ALA A N 1
ATOM 650 C CA . ALA A 1 88 ? 2.475 11.076 -9.466 1.00 86.81 88 ALA A CA 1
ATOM 651 C C . ALA A 1 88 ? 1.058 10.466 -9.506 1.00 86.81 88 ALA A C 1
ATOM 653 O O . ALA A 1 88 ? 0.204 10.801 -8.685 1.00 86.81 88 ALA A O 1
ATOM 654 N N . VAL A 1 89 ? 0.804 9.553 -10.452 1.00 92.12 89 VAL A N 1
ATOM 655 C CA . VAL A 1 89 ? -0.513 8.913 -10.675 1.00 92.12 89 VAL A CA 1
ATOM 656 C C . VAL A 1 89 ? -1.062 8.210 -9.425 1.00 92.12 89 VAL A C 1
ATOM 658 O O . VAL A 1 89 ? -2.276 8.147 -9.218 1.00 92.12 89 VAL A O 1
ATOM 661 N N . CYS A 1 90 ? -0.180 7.725 -8.549 1.00 94.12 90 CYS A N 1
ATOM 662 C CA . CYS A 1 90 ? -0.556 7.052 -7.309 1.00 94.12 90 CYS A CA 1
ATOM 663 C C . CYS A 1 90 ? -1.383 7.936 -6.357 1.00 94.12 90 CYS A C 1
ATOM 665 O O . CYS A 1 90 ? -2.264 7.411 -5.678 1.00 94.12 90 CYS A O 1
ATOM 667 N N . VAL A 1 91 ? -1.160 9.256 -6.322 1.00 95.69 91 VAL A N 1
ATOM 668 C CA . VAL A 1 91 ? -1.869 10.164 -5.403 1.00 95.69 91 VAL A CA 1
ATOM 669 C C . VAL A 1 91 ? -3.373 10.249 -5.726 1.00 95.69 91 VAL A C 1
ATOM 671 O O . VAL A 1 91 ? -4.175 9.914 -4.849 1.00 95.69 91 VAL A O 1
ATOM 674 N N . PRO A 1 92 ? -3.812 10.645 -6.941 1.00 96.75 92 PRO A N 1
ATOM 675 C CA . PRO A 1 92 ? -5.234 10.644 -7.278 1.00 96.75 92 PRO A CA 1
ATOM 676 C C . PRO A 1 92 ? -5.826 9.232 -7.304 1.00 96.75 92 PRO A C 1
ATOM 678 O O . PRO A 1 92 ? -6.963 9.068 -6.874 1.00 96.75 92 PRO A O 1
ATOM 681 N N . SER A 1 93 ? -5.074 8.206 -7.723 1.00 96.94 93 SER A N 1
ATOM 682 C CA . SER A 1 93 ? -5.548 6.811 -7.701 1.00 96.94 93 SER A CA 1
ATOM 683 C C . SER A 1 93 ? -5.973 6.362 -6.297 1.00 96.94 93 SER A C 1
ATOM 685 O O . SER A 1 93 ? -7.105 5.918 -6.094 1.00 96.94 93 SER A O 1
ATOM 687 N N . ARG A 1 94 ? -5.107 6.569 -5.297 1.00 97.50 94 ARG A N 1
ATOM 688 C CA . ARG A 1 94 ? -5.408 6.256 -3.892 1.00 97.50 94 ARG A CA 1
ATOM 689 C C . ARG A 1 94 ? -6.547 7.118 -3.357 1.00 97.50 94 ARG A C 1
ATOM 691 O O . ARG A 1 94 ? -7.448 6.594 -2.703 1.00 97.50 94 ARG A O 1
ATOM 698 N N . ALA A 1 95 ? -6.587 8.399 -3.720 1.00 97.38 95 ALA A N 1
ATOM 699 C CA . ALA A 1 95 ? -7.681 9.267 -3.309 1.00 97.38 95 ALA A CA 1
ATOM 700 C C . ALA A 1 95 ? -9.040 8.777 -3.849 1.00 97.38 95 ALA A C 1
ATOM 702 O O . ALA A 1 95 ? -10.031 8.782 -3.118 1.00 97.38 95 ALA A O 1
ATOM 703 N N . MET A 1 96 ? -9.099 8.292 -5.094 1.00 97.69 96 MET A N 1
ATOM 704 C CA . MET A 1 96 ? -10.316 7.706 -5.671 1.00 97.69 96 MET A CA 1
ATOM 705 C C . MET A 1 96 ? -10.713 6.406 -4.964 1.00 97.69 96 MET A C 1
ATOM 707 O O . MET A 1 96 ? -11.881 6.251 -4.611 1.00 97.69 96 MET A O 1
ATOM 711 N N . ILE A 1 97 ? -9.753 5.513 -4.682 1.00 97.44 97 ILE A N 1
ATOM 712 C CA . ILE A 1 97 ? -9.991 4.275 -3.912 1.00 97.44 97 ILE A CA 1
ATOM 713 C C . ILE A 1 97 ? -10.610 4.597 -2.546 1.00 97.44 97 ILE A C 1
ATOM 715 O O . ILE A 1 97 ? -11.585 3.968 -2.141 1.00 97.44 97 ILE A O 1
ATOM 719 N N . HIS A 1 98 ? -10.060 5.584 -1.837 1.00 98.25 98 HIS A N 1
ATOM 720 C CA . HIS A 1 98 ? -10.476 5.885 -0.471 1.00 98.25 98 HIS A CA 1
ATOM 721 C C . HIS A 1 98 ? -11.737 6.741 -0.377 1.00 98.25 98 HIS A C 1
ATOM 723 O O . HIS A 1 98 ? -12.440 6.637 0.621 1.00 98.25 98 HIS A O 1
ATOM 729 N N . SER A 1 99 ? -12.050 7.562 -1.379 1.00 97.62 99 SER A N 1
ATOM 730 C CA . SER A 1 99 ? -13.227 8.447 -1.354 1.00 97.62 99 SER A CA 1
ATOM 731 C C . SER A 1 99 ? -14.418 7.947 -2.172 1.00 97.62 99 SER A C 1
ATOM 733 O O . SER A 1 99 ? -15.515 8.485 -2.029 1.00 97.62 99 SER A O 1
ATOM 735 N N . GLY A 1 100 ? -14.209 6.991 -3.084 1.00 96.62 100 GLY A N 1
ATOM 736 C CA . GLY A 1 100 ? -15.207 6.601 -4.083 1.00 96.62 100 GLY A CA 1
ATOM 737 C C . GLY A 1 100 ? -15.523 7.694 -5.115 1.00 96.62 100 GLY A C 1
ATOM 738 O O . GLY A 1 100 ? -16.487 7.564 -5.869 1.00 96.62 100 GLY A O 1
ATOM 739 N N . ARG A 1 101 ? -14.752 8.791 -5.157 1.00 96.25 101 ARG A N 1
ATOM 740 C CA . ARG A 1 101 ? -14.922 9.872 -6.139 1.00 96.25 101 ARG A CA 1
ATOM 741 C C . ARG A 1 101 ? -14.208 9.534 -7.443 1.00 96.25 101 ARG A C 1
ATOM 743 O O . ARG A 1 101 ? -13.184 8.861 -7.450 1.00 96.25 101 ARG A O 1
ATOM 750 N N . SER A 1 102 ? -14.736 10.045 -8.551 1.00 94.75 102 SER A N 1
ATOM 751 C CA . SER A 1 102 ? -14.070 9.995 -9.853 1.00 94.75 102 SER A CA 1
ATOM 752 C C . SER A 1 102 ? -12.905 10.980 -9.913 1.00 94.75 102 SER A C 1
ATOM 754 O O . SER A 1 102 ? -12.938 12.013 -9.248 1.00 94.75 102 SER A O 1
ATOM 756 N N . TYR A 1 103 ? -11.957 10.736 -10.814 1.00 93.44 103 TYR A N 1
ATOM 757 C CA . TYR A 1 103 ? -10.784 11.584 -11.042 1.00 93.44 103 TYR A CA 1
ATOM 758 C C . TYR A 1 103 ? -11.107 13.084 -11.188 1.00 93.44 103 TYR A C 1
ATOM 760 O O . TYR A 1 103 ? -10.465 13.908 -10.549 1.00 93.44 103 TYR A O 1
ATOM 768 N N . PHE A 1 104 ? -12.160 13.449 -11.925 1.00 92.31 104 PHE A N 1
ATOM 769 C CA . PHE A 1 104 ? -12.553 14.857 -12.106 1.00 92.31 104 PHE A CA 1
ATOM 770 C C . PHE A 1 104 ? -13.101 15.546 -10.845 1.00 92.31 104 PHE A C 1
ATOM 772 O O . PHE A 1 104 ? -13.234 16.763 -10.826 1.00 92.31 104 PHE A O 1
ATOM 779 N N . ASN A 1 105 ? -13.433 14.782 -9.803 1.00 94.12 105 ASN A N 1
ATOM 780 C CA . ASN A 1 105 ? -14.089 15.266 -8.586 1.00 94.12 105 ASN A CA 1
ATOM 781 C C . ASN A 1 105 ? -13.292 14.930 -7.315 1.00 94.12 105 ASN A C 1
ATOM 783 O O . ASN A 1 105 ? -13.803 15.108 -6.207 1.00 94.12 105 ASN A O 1
ATOM 787 N N . VAL A 1 106 ? -12.087 14.367 -7.448 1.00 95.56 106 VAL A N 1
ATOM 788 C CA . VAL A 1 106 ? -11.311 13.895 -6.302 1.00 95.56 106 VAL A CA 1
ATOM 789 C C . VAL A 1 106 ? -10.400 15.000 -5.775 1.00 95.56 106 VAL A C 1
ATOM 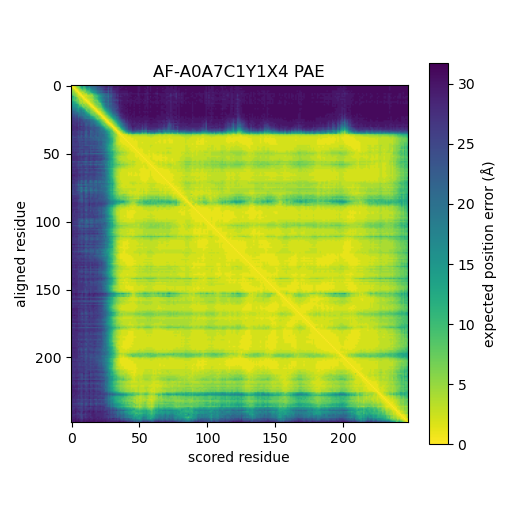791 O O . VAL A 1 106 ? -9.574 15.548 -6.499 1.00 95.56 106 VAL A O 1
ATOM 794 N N . ASP A 1 107 ? -10.509 15.297 -4.481 1.00 96.19 107 ASP A N 1
ATOM 795 C CA . ASP A 1 107 ? -9.459 16.017 -3.768 1.00 96.19 107 ASP A CA 1
ATOM 796 C C . ASP A 1 107 ? -8.381 15.008 -3.349 1.00 96.19 107 ASP A C 1
ATOM 798 O O . ASP A 1 107 ? -8.637 14.083 -2.577 1.00 96.19 107 ASP A O 1
ATOM 802 N N . THR A 1 108 ? -7.157 15.193 -3.841 1.00 95.12 108 THR A N 1
ATOM 803 C CA . THR A 1 108 ? -6.002 14.330 -3.541 1.00 95.12 108 THR A CA 1
ATOM 804 C C . THR A 1 108 ? -5.565 14.358 -2.075 1.00 95.12 108 THR A C 1
ATOM 806 O O . THR A 1 108 ? -4.841 13.461 -1.637 1.00 95.12 108 THR A O 1
ATOM 809 N N . ARG A 1 109 ? -6.016 15.355 -1.305 1.00 96.06 109 ARG A N 1
ATOM 810 C CA . ARG A 1 109 ? -5.851 15.453 0.155 1.00 96.06 109 ARG A CA 1
ATOM 811 C C . ARG A 1 109 ? -7.048 14.881 0.920 1.00 96.06 109 ARG A C 1
ATOM 813 O O . ARG A 1 109 ? -7.071 14.956 2.144 1.00 96.06 109 ARG A O 1
ATOM 820 N N . LEU A 1 110 ? -8.050 14.350 0.211 1.00 97.44 110 LEU A N 1
ATOM 821 C CA . LEU A 1 110 ? -9.251 13.716 0.765 1.00 97.44 110 LEU A CA 1
ATOM 822 C C . LEU A 1 110 ? -10.095 14.634 1.674 1.00 97.44 110 LEU A C 1
ATOM 824 O O . LEU A 1 110 ? -10.806 14.153 2.553 1.00 97.44 110 LEU A O 1
ATOM 828 N N . ARG A 1 111 ? -10.047 15.956 1.476 1.00 96.56 111 ARG A N 1
ATOM 829 C CA . ARG A 1 111 ? -10.842 16.917 2.264 1.00 96.56 111 ARG A CA 1
ATOM 830 C C . ARG A 1 111 ? -12.315 16.885 1.854 1.00 96.56 111 ARG A C 1
ATOM 832 O O . ARG A 1 111 ? -12.642 16.592 0.708 1.00 96.56 111 ARG A O 1
ATOM 839 N N . GLY A 1 112 ? -13.205 17.209 2.795 1.00 94.12 112 GLY A N 1
ATOM 840 C CA . GLY A 1 112 ? -14.644 17.351 2.530 1.00 94.12 112 GLY A CA 1
ATOM 841 C C . GLY A 1 112 ? -15.361 16.055 2.129 1.00 94.12 112 GLY A C 1
ATOM 842 O O . GLY A 1 112 ? -16.509 16.095 1.694 1.00 94.12 112 GLY A O 1
ATOM 843 N N . VAL A 1 113 ? -14.703 14.900 2.265 1.00 96.38 113 VAL A N 1
ATOM 844 C CA . VAL A 1 113 ? -15.279 13.584 1.992 1.00 96.38 113 VAL A CA 1
ATOM 845 C C . VAL A 1 113 ? -14.912 12.621 3.113 1.00 96.38 113 VAL A C 1
ATOM 847 O O . VAL A 1 113 ? -13.800 12.655 3.649 1.00 96.38 113 VAL A O 1
ATOM 850 N N . LYS A 1 114 ? -15.863 11.761 3.469 1.00 97.12 114 LYS A N 1
ATOM 851 C CA . LYS A 1 114 ? -15.628 10.668 4.403 1.00 97.12 114 LYS A CA 1
ATOM 852 C C . LYS A 1 114 ? -14.990 9.509 3.649 1.00 97.12 114 LYS A C 1
ATOM 854 O O . LYS A 1 114 ? -15.539 9.064 2.639 1.00 97.12 114 LYS A O 1
ATOM 859 N N . ILE A 1 115 ? -13.824 9.064 4.099 1.00 98.06 115 ILE A N 1
ATOM 860 C CA . ILE A 1 115 ? -13.080 8.006 3.417 1.00 98.06 115 ILE A CA 1
ATOM 861 C C . ILE A 1 115 ? -13.556 6.621 3.862 1.00 98.06 115 ILE A C 1
ATOM 863 O O . ILE A 1 115 ? -14.183 6.463 4.908 1.00 98.06 115 ILE A O 1
ATOM 867 N N . MET A 1 116 ? -13.224 5.596 3.080 1.00 98.38 116 MET A N 1
ATOM 868 C CA . MET A 1 116 ? -13.601 4.203 3.328 1.00 98.38 116 MET A CA 1
ATOM 869 C C . MET A 1 116 ? -13.283 3.745 4.761 1.00 98.38 116 MET A C 1
ATOM 871 O O . MET A 1 116 ? -14.126 3.120 5.396 1.00 98.38 116 MET A O 1
ATOM 875 N N . ALA A 1 117 ? -12.102 4.089 5.286 1.00 98.25 117 ALA A N 1
ATOM 876 C CA . ALA A 1 117 ? -11.706 3.735 6.648 1.00 98.25 117 ALA A CA 1
ATOM 877 C C . ALA A 1 117 ? -12.559 4.459 7.711 1.00 98.25 117 ALA A C 1
ATOM 879 O O . ALA A 1 117 ? -13.074 3.806 8.612 1.00 98.25 117 ALA A O 1
ATOM 880 N N . GLU A 1 118 ? -12.817 5.767 7.553 1.00 98.19 118 GLU A N 1
ATOM 881 C CA . GLU A 1 118 ? -13.735 6.517 8.431 1.00 98.19 118 GLU A CA 1
ATOM 882 C C . GLU A 1 118 ? -15.129 5.874 8.467 1.00 98.19 118 GLU A C 1
ATOM 884 O O . GLU A 1 118 ? -15.675 5.639 9.544 1.00 98.19 118 GLU A O 1
ATOM 889 N N . LEU A 1 119 ? -15.684 5.540 7.294 1.00 98.19 119 LEU A N 1
ATOM 890 C CA . LEU A 1 119 ? -16.994 4.892 7.181 1.00 98.19 119 LEU A CA 1
ATOM 891 C C . LEU A 1 119 ? -17.025 3.531 7.883 1.00 98.19 119 LEU A C 1
ATOM 893 O O . LEU A 1 119 ? -17.985 3.230 8.592 1.00 98.19 119 LEU A O 1
ATOM 897 N N . LEU A 1 120 ? -15.996 2.702 7.693 1.00 98.25 120 LEU A N 1
ATOM 898 C CA . LEU A 1 120 ? -15.918 1.383 8.324 1.00 98.25 120 LEU A CA 1
ATOM 899 C C . LEU A 1 120 ? -15.796 1.503 9.847 1.00 98.25 120 LEU A C 1
ATOM 901 O O . LEU A 1 120 ? -16.519 0.803 10.561 1.00 98.25 120 LEU A O 1
ATOM 905 N N . ARG A 1 121 ? -14.970 2.433 10.339 1.00 96.81 121 ARG A N 1
ATOM 906 C CA . ARG A 1 121 ? -14.814 2.706 11.773 1.00 96.81 121 ARG A CA 1
ATOM 907 C C . ARG A 1 121 ? -16.132 3.094 12.431 1.00 96.81 121 ARG A C 1
ATOM 909 O O . ARG A 1 121 ? -16.544 2.485 13.415 1.00 96.81 121 ARG A O 1
ATOM 916 N N . GLU A 1 122 ? -16.834 4.065 11.855 1.00 97.31 122 GLU A N 1
ATOM 917 C CA . GLU A 1 122 ? -18.147 4.504 12.350 1.00 97.31 122 GLU A CA 1
ATOM 918 C C . GLU A 1 122 ? -19.195 3.385 12.333 1.00 97.31 122 GLU A C 1
ATOM 920 O O . GLU A 1 122 ? -20.150 3.408 13.105 1.00 97.31 122 GLU A O 1
ATOM 925 N N . ASN A 1 123 ? -19.000 2.376 11.482 1.00 96.94 123 ASN A N 1
ATOM 926 C CA . ASN A 1 123 ? -19.850 1.195 11.392 1.00 96.94 123 ASN A CA 1
ATOM 927 C C . ASN A 1 123 ? -19.287 -0.007 12.169 1.00 96.94 123 ASN A C 1
ATOM 929 O O . ASN A 1 123 ? -19.656 -1.151 11.895 1.00 96.94 123 ASN A O 1
ATOM 933 N N . GLY A 1 124 ? -18.445 0.237 13.173 1.00 96.44 124 GLY A N 1
ATOM 934 C CA . GLY A 1 124 ? -18.046 -0.761 14.164 1.00 96.44 124 GLY A CA 1
ATOM 935 C C . GLY A 1 124 ? -16.901 -1.677 13.740 1.00 96.44 124 GLY A C 1
ATOM 936 O O . GLY A 1 124 ? -16.732 -2.722 14.366 1.00 96.44 124 GLY A O 1
ATOM 937 N N . TYR A 1 125 ? -16.137 -1.313 12.708 1.00 98.31 125 TYR A N 1
ATOM 938 C CA . TYR A 1 125 ? -14.883 -1.992 12.387 1.00 98.31 125 TYR A CA 1
ATOM 939 C C . TYR A 1 125 ? -13.719 -1.378 13.160 1.00 98.31 125 TYR A C 1
AT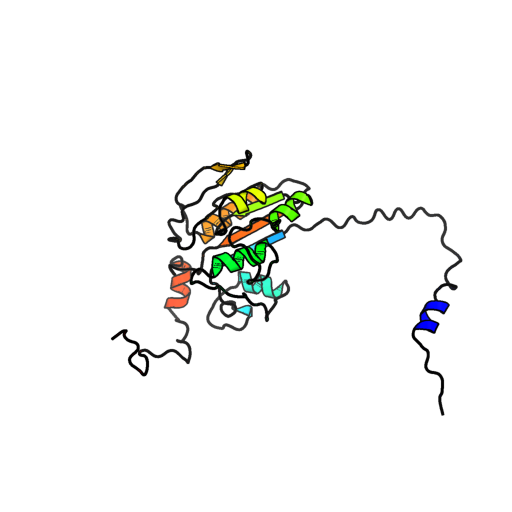OM 941 O O . TYR A 1 125 ? -13.627 -0.158 13.251 1.00 98.31 125 TYR A O 1
ATOM 949 N N . THR A 1 126 ? -12.778 -2.198 13.627 1.00 98.38 126 THR A N 1
ATOM 950 C CA . THR A 1 126 ? -11.445 -1.689 13.974 1.00 98.38 126 THR A CA 1
ATOM 951 C C . THR A 1 126 ? -10.676 -1.385 12.698 1.00 98.38 126 THR A C 1
ATOM 953 O O . THR A 1 126 ? -10.608 -2.224 11.799 1.00 98.38 126 THR A O 1
ATOM 956 N N . THR A 1 127 ? -10.054 -0.218 12.619 1.00 98.69 127 THR A N 1
ATOM 957 C CA . THR A 1 127 ? -9.311 0.204 11.423 1.00 98.69 127 THR A CA 1
ATOM 958 C C . THR A 1 127 ? -7.803 0.207 11.658 1.00 98.69 127 THR A C 1
ATOM 960 O O . THR A 1 127 ? -7.303 0.868 12.568 1.00 98.69 127 THR A O 1
ATOM 963 N N . PHE A 1 128 ? -7.072 -0.526 10.817 1.00 98.81 128 PHE A N 1
ATOM 964 C CA . PHE A 1 128 ? -5.614 -0.631 10.841 1.00 98.81 128 PHE A CA 1
ATOM 965 C C . PHE A 1 128 ? -5.002 -0.238 9.492 1.00 98.81 128 PHE A C 1
ATOM 967 O O . PHE A 1 128 ? -5.499 -0.656 8.444 1.00 98.81 128 PHE A O 1
ATOM 974 N N . GLY A 1 129 ? -3.914 0.533 9.513 1.00 98.75 129 GLY A N 1
ATOM 975 C CA . GLY A 1 129 ? -3.169 0.913 8.313 1.00 98.75 129 GLY A CA 1
ATOM 976 C C . GLY A 1 129 ? -1.661 0.678 8.431 1.00 98.75 129 GLY A C 1
ATOM 977 O O . GLY A 1 129 ? -1.043 0.999 9.446 1.00 98.75 129 GLY A O 1
ATOM 978 N N . THR A 1 130 ? -1.055 0.157 7.365 1.00 98.88 130 THR A N 1
ATOM 97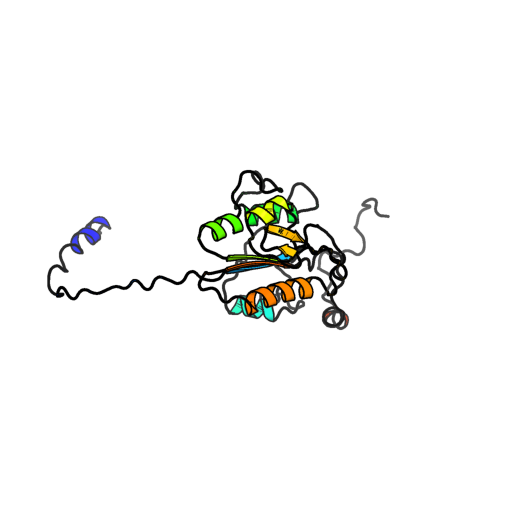9 C CA . THR A 1 130 ? 0.401 0.028 7.220 1.00 98.88 130 THR A CA 1
ATOM 980 C C . THR A 1 130 ? 0.833 0.251 5.771 1.00 98.88 130 THR A C 1
ATOM 982 O O . THR A 1 130 ? 0.064 0.028 4.826 1.00 98.88 130 THR A O 1
ATOM 985 N N . GLY A 1 131 ? 2.077 0.684 5.583 1.00 98.56 131 GLY A N 1
ATOM 986 C CA . GLY A 1 131 ? 2.635 0.944 4.267 1.00 98.56 131 GLY A CA 1
ATOM 987 C C . GLY A 1 131 ? 2.240 2.295 3.682 1.00 98.56 131 GLY A C 1
ATOM 988 O O . GLY A 1 131 ? 2.015 3.263 4.408 1.00 98.56 131 GLY A O 1
ATOM 989 N N . LYS A 1 132 ? 2.237 2.392 2.351 1.00 98.50 132 LYS A N 1
ATOM 990 C CA . LYS A 1 132 ? 2.136 3.676 1.645 1.00 98.50 132 LYS A CA 1
ATOM 991 C C . LYS A 1 132 ? 0.725 4.263 1.693 1.00 98.50 132 LYS A C 1
ATOM 993 O O . LYS A 1 132 ? -0.212 3.632 1.211 1.00 98.50 132 LYS A O 1
ATOM 998 N N . TRP A 1 133 ? 0.596 5.504 2.161 1.00 97.81 133 TRP A N 1
ATOM 999 C CA . TRP A 1 133 ? -0.663 6.261 2.153 1.00 97.81 133 TRP A CA 1
ATOM 1000 C C . TRP A 1 133 ? -0.718 7.328 1.053 1.00 97.81 133 TRP A C 1
ATOM 1002 O O . TRP A 1 133 ? -1.586 7.296 0.190 1.00 97.81 133 TRP A O 1
ATOM 1012 N N . HIS A 1 134 ? 0.245 8.254 1.045 1.00 95.38 134 HIS A N 1
ATOM 1013 C CA . HIS A 1 134 ? 0.454 9.259 -0.006 1.00 95.38 134 HIS A CA 1
ATOM 1014 C C . HIS A 1 134 ? -0.691 10.283 -0.247 1.00 95.38 134 HIS A C 1
ATOM 1016 O O . HIS A 1 134 ? -0.607 11.072 -1.186 1.00 95.38 134 HIS A O 1
ATOM 1022 N N . ASN A 1 135 ? -1.721 10.346 0.612 1.00 96.38 135 ASN A N 1
ATOM 1023 C CA . ASN A 1 135 ? -2.816 11.337 0.552 1.00 96.38 135 ASN A CA 1
ATOM 1024 C C . ASN A 1 135 ? -2.826 12.333 1.732 1.00 96.38 135 ASN A C 1
ATOM 1026 O O . ASN A 1 135 ? -3.887 12.825 2.118 1.00 96.38 135 ASN A O 1
ATOM 1030 N N . LYS A 1 136 ? -1.638 12.668 2.259 1.00 95.69 136 LYS A N 1
ATOM 1031 C CA . LYS A 1 136 ? -1.401 13.494 3.464 1.00 95.69 136 LYS A CA 1
ATOM 1032 C C . LYS A 1 136 ? -1.777 12.810 4.785 1.00 95.69 136 LYS A C 1
ATOM 1034 O O . LYS A 1 136 ? -2.665 11.966 4.825 1.00 95.69 136 LYS A O 1
ATOM 1039 N N . GLU A 1 137 ? -1.066 13.163 5.849 1.00 97.44 137 GLU A N 1
ATOM 1040 C CA . GLU A 1 137 ? -1.181 12.545 7.178 1.00 97.44 137 GLU A CA 1
ATOM 1041 C C . GLU A 1 137 ? -2.557 12.767 7.795 1.00 97.44 137 GLU A C 1
ATOM 1043 O O . GLU A 1 137 ? -3.181 11.830 8.293 1.00 97.44 137 GLU A O 1
ATOM 1048 N N . GLU A 1 138 ? -3.086 13.983 7.666 1.00 96.81 138 GLU A N 1
ATOM 1049 C CA . GLU A 1 138 ? -4.355 14.377 8.270 1.00 96.81 138 GLU A CA 1
ATOM 1050 C C . GLU A 1 138 ? -5.508 13.513 7.750 1.00 96.81 138 GLU A C 1
ATOM 1052 O O . GLU A 1 138 ? -6.448 13.214 8.481 1.00 96.81 138 GLU A O 1
ATOM 1057 N N . SER A 1 139 ? -5.444 13.062 6.492 1.00 97.44 139 SER A N 1
ATOM 1058 C CA . SER A 1 139 ? -6.478 12.183 5.947 1.00 97.44 139 SER A CA 1
ATOM 1059 C C . SER A 1 139 ? -6.389 10.751 6.478 1.00 97.44 139 SER A C 1
ATOM 1061 O O . SER A 1 139 ? -7.432 10.123 6.639 1.00 97.44 139 SER A O 1
ATOM 1063 N N . PHE A 1 140 ? -5.192 10.256 6.804 1.00 98.19 140 PHE A N 1
ATOM 1064 C CA . PHE A 1 140 ? -5.009 8.942 7.426 1.00 98.19 140 PHE A CA 1
ATOM 1065 C C . PHE A 1 140 ? -5.555 8.937 8.857 1.00 98.19 140 PHE A C 1
ATOM 1067 O O . PHE A 1 140 ? -6.356 8.070 9.212 1.00 98.19 140 PHE A O 1
ATOM 1074 N N . LEU A 1 141 ? -5.191 9.952 9.648 1.00 97.56 141 LEU A N 1
ATOM 1075 C CA . LEU A 1 141 ? -5.566 10.069 11.063 1.00 97.56 141 LEU A CA 1
ATOM 1076 C C . LEU A 1 141 ? -7.082 10.148 11.286 1.00 97.56 141 LEU A C 1
ATOM 1078 O O . LEU A 1 141 ? -7.587 9.729 12.326 1.00 97.56 141 LEU A O 1
ATOM 1082 N N . ARG A 1 142 ? -7.847 10.626 10.298 1.00 96.19 142 ARG A N 1
ATOM 1083 C CA . ARG A 1 142 ? -9.312 10.606 10.391 1.00 96.19 142 ARG A CA 1
ATOM 1084 C C . ARG A 1 142 ? -9.890 9.197 10.390 1.00 96.19 142 ARG A C 1
ATOM 1086 O O . ARG A 1 142 ? -10.915 8.994 11.033 1.00 96.19 142 ARG A O 1
ATOM 1093 N N . GLY A 1 143 ? -9.287 8.260 9.656 1.00 93.50 143 GLY A N 1
ATOM 1094 C CA . GLY A 1 143 ? -9.906 6.975 9.326 1.00 93.50 143 GLY A CA 1
ATOM 1095 C C . GLY A 1 143 ? -9.336 5.752 10.028 1.00 93.50 143 GLY A C 1
ATOM 1096 O O . GLY A 1 143 ? -10.047 4.756 10.097 1.00 93.50 143 GLY A O 1
ATOM 1097 N N . PHE A 1 144 ? -8.104 5.812 10.532 1.00 98.19 144 PHE A N 1
ATOM 1098 C CA . PHE A 1 144 ? -7.429 4.672 11.153 1.00 98.19 144 PHE A CA 1
ATOM 1099 C C . PHE A 1 144 ? -7.248 4.875 12.658 1.00 98.19 144 PHE A C 1
ATOM 1101 O O . PHE A 1 144 ? -6.811 5.933 13.095 1.00 98.19 144 PHE A O 1
ATOM 1108 N N . GLU A 1 145 ? -7.583 3.854 13.445 1.00 96.88 145 GLU A N 1
ATOM 1109 C CA . GLU A 1 145 ? -7.390 3.834 14.907 1.00 96.88 145 GLU A CA 1
ATOM 1110 C C . GLU A 1 145 ? -6.046 3.227 15.304 1.00 96.88 145 GLU A C 1
ATOM 1112 O O . GLU A 1 145 ? -5.513 3.515 16.371 1.00 96.88 145 GLU A O 1
ATOM 1117 N N . LYS A 1 146 ? -5.521 2.337 14.460 1.00 98.38 146 LYS A N 1
ATOM 1118 C CA . LYS A 1 146 ? -4.254 1.643 14.666 1.00 98.38 146 LYS A CA 1
ATOM 1119 C C . LYS A 1 146 ? -3.400 1.786 13.415 1.00 98.38 146 LYS A C 1
ATOM 1121 O O . LYS A 1 146 ? -3.906 1.773 12.292 1.00 98.38 146 LYS A O 1
ATOM 1126 N N . GLY A 1 147 ? -2.090 1.852 13.586 1.00 98.38 147 GLY A N 1
ATOM 1127 C CA . GLY A 1 147 ? -1.193 1.857 12.445 1.00 98.38 147 GLY A CA 1
ATOM 1128 C C . GLY A 1 147 ? 0.259 1.689 12.840 1.00 98.38 147 GLY A C 1
ATOM 1129 O O . GLY A 1 147 ? 0.679 2.101 13.919 1.00 98.38 147 GLY A O 1
ATOM 1130 N N . LYS A 1 148 ? 1.014 1.029 11.969 1.00 98.62 148 LYS A N 1
ATOM 1131 C CA . LYS A 1 148 ? 2.418 0.697 12.211 1.00 98.62 148 LYS A CA 1
ATOM 1132 C C . LYS A 1 148 ? 3.171 0.645 10.897 1.00 98.62 148 LYS A C 1
ATOM 1134 O O . LYS A 1 148 ? 2.634 0.153 9.903 1.00 98.62 148 LYS A O 1
ATOM 1139 N N . ALA A 1 149 ? 4.404 1.141 10.892 1.00 98.50 149 ALA A N 1
ATOM 1140 C CA . ALA A 1 149 ? 5.225 1.253 9.690 1.00 98.50 149 ALA A CA 1
ATOM 1141 C C . ALA A 1 149 ? 4.486 1.950 8.522 1.00 98.50 149 ALA A C 1
ATOM 1143 O O . ALA A 1 149 ? 4.409 1.432 7.405 1.00 98.50 149 ALA A O 1
ATOM 1144 N N . ILE A 1 150 ? 3.879 3.103 8.800 1.00 98.62 150 ILE A N 1
ATOM 1145 C CA . ILE A 1 150 ? 3.139 3.910 7.827 1.00 98.62 150 ILE A CA 1
ATOM 1146 C C . ILE A 1 150 ? 4.129 4.780 7.055 1.00 98.62 150 ILE A C 1
ATOM 1148 O O . ILE A 1 150 ? 4.977 5.440 7.651 1.00 98.62 150 ILE A O 1
ATOM 1152 N N . PHE A 1 151 ? 3.999 4.811 5.732 1.00 98.44 151 PHE A N 1
ATOM 1153 C CA . PHE A 1 151 ? 4.819 5.629 4.844 1.00 98.44 151 PHE A CA 1
ATOM 1154 C C . PHE A 1 151 ? 3.959 6.680 4.132 1.00 98.44 151 PHE A C 1
ATOM 1156 O O . PHE A 1 151 ? 3.070 6.356 3.341 1.00 98.44 151 PHE A O 1
ATOM 1163 N N . PHE A 1 152 ? 4.241 7.961 4.371 1.00 97.38 152 PHE A N 1
ATOM 1164 C CA . PHE A 1 152 ? 3.486 9.072 3.775 1.00 97.38 152 PHE A CA 1
ATOM 1165 C C . PHE A 1 152 ? 4.081 9.623 2.472 1.00 97.38 152 PHE A C 1
ATOM 1167 O O . PHE A 1 152 ? 3.437 10.431 1.799 1.00 97.38 152 PHE A O 1
ATOM 1174 N N . GLY A 1 153 ? 5.276 9.169 2.087 1.00 92.56 153 GLY A N 1
ATOM 1175 C CA . GLY A 1 153 ? 5.966 9.620 0.882 1.00 92.56 153 GLY A CA 1
ATOM 1176 C C . GLY A 1 153 ? 5.536 8.917 -0.410 1.00 92.56 153 GLY A C 1
ATOM 1177 O O . GLY A 1 153 ? 4.650 8.058 -0.444 1.00 92.56 153 GLY A O 1
ATOM 1178 N N . GLY A 1 154 ? 6.202 9.309 -1.498 1.00 88.19 154 GLY A N 1
ATOM 1179 C CA . GLY A 1 154 ? 5.984 8.775 -2.840 1.00 88.19 154 GLY A CA 1
ATOM 1180 C C . GLY A 1 154 ? 6.978 7.687 -3.216 1.00 88.19 154 GLY A C 1
ATOM 1181 O O . GLY A 1 154 ? 6.657 6.501 -3.153 1.00 88.19 154 GLY A O 1
ATOM 1182 N N . MET A 1 155 ? 8.171 8.104 -3.629 1.00 91.62 155 MET A N 1
ATOM 1183 C CA . MET A 1 155 ? 9.300 7.228 -3.939 1.00 91.62 155 MET A CA 1
ATOM 1184 C C . MET A 1 155 ? 10.199 7.098 -2.707 1.00 91.62 155 MET A C 1
ATOM 1186 O O . MET A 1 155 ? 10.421 8.090 -2.014 1.00 91.62 155 MET A O 1
ATOM 1190 N N . ALA A 1 156 ? 10.720 5.903 -2.433 1.00 92.94 156 ALA A N 1
ATOM 1191 C CA . ALA A 1 156 ? 11.701 5.681 -1.372 1.00 92.94 156 ALA A CA 1
ATOM 1192 C C . ALA A 1 156 ? 12.598 4.488 -1.711 1.00 92.94 156 ALA A C 1
ATOM 1194 O O . ALA A 1 156 ? 12.161 3.560 -2.387 1.00 92.94 156 ALA A O 1
ATOM 1195 N N . ASP A 1 157 ? 13.826 4.480 -1.191 1.00 94.94 157 ASP A N 1
ATOM 1196 C CA . ASP A 1 157 ? 14.648 3.270 -1.170 1.00 94.94 157 ASP A CA 1
ATOM 1197 C C . ASP A 1 157 ? 13.929 2.193 -0.347 1.00 94.94 157 ASP A C 1
ATOM 1199 O O . ASP A 1 157 ? 13.708 2.357 0.853 1.00 94.94 157 ASP A O 1
ATOM 1203 N N . HIS A 1 158 ? 13.578 1.074 -0.984 1.00 95.94 158 HIS A N 1
ATOM 1204 C CA . HIS A 1 158 ? 12.872 -0.024 -0.328 1.00 95.94 158 HIS A CA 1
ATOM 1205 C C . HIS A 1 158 ? 13.615 -0.616 0.874 1.00 95.94 158 HIS A C 1
ATOM 1207 O O . HIS A 1 158 ? 12.976 -1.297 1.667 1.00 95.94 158 HIS A O 1
ATOM 1213 N N . THR A 1 159 ? 14.920 -0.395 1.022 1.00 95.62 159 THR A N 1
ATOM 1214 C CA . THR A 1 159 ? 15.708 -0.868 2.174 1.00 95.62 159 THR A CA 1
ATOM 1215 C C . THR A 1 159 ? 15.817 0.158 3.300 1.00 95.62 159 THR A C 1
ATOM 1217 O O . THR A 1 159 ? 16.329 -0.171 4.365 1.00 95.62 159 THR A O 1
ATOM 1220 N N . LYS A 1 160 ? 15.354 1.392 3.068 1.00 95.94 160 LYS A N 1
ATOM 1221 C CA . LYS A 1 160 ? 15.479 2.533 3.985 1.00 95.94 160 LYS A CA 1
ATOM 1222 C C . LYS A 1 160 ? 14.230 3.414 3.946 1.00 95.94 160 LYS A C 1
ATOM 1224 O O . LYS A 1 160 ? 14.317 4.638 3.870 1.00 95.94 160 LYS A O 1
ATOM 1229 N N . VAL A 1 161 ? 13.048 2.800 3.939 1.00 96.81 161 VAL A N 1
ATOM 1230 C CA . VAL A 1 161 ? 11.794 3.562 3.867 1.00 96.81 161 VAL A CA 1
ATOM 1231 C C . VAL A 1 161 ? 11.579 4.308 5.188 1.00 96.81 161 VAL A C 1
ATOM 1233 O O . VAL A 1 161 ? 11.581 3.652 6.231 1.00 96.81 161 VAL A O 1
ATOM 1236 N N . PRO A 1 162 ? 11.381 5.639 5.183 1.00 97.88 162 PRO A N 1
ATOM 1237 C CA . PRO A 1 162 ? 11.015 6.364 6.392 1.00 97.88 162 PRO A CA 1
ATOM 1238 C C . PRO A 1 162 ? 9.585 5.993 6.781 1.00 97.88 162 PRO A C 1
ATOM 1240 O O . PRO A 1 162 ? 8.681 6.018 5.944 1.00 97.88 162 PRO A O 1
ATOM 1243 N N . VAL A 1 163 ? 9.375 5.616 8.035 1.00 98.50 163 VAL A N 1
ATOM 1244 C CA . VAL A 1 163 ? 8.070 5.192 8.534 1.00 98.50 163 VAL A CA 1
ATOM 1245 C C . VAL A 1 163 ? 7.775 5.774 9.905 1.00 98.50 163 VAL A C 1
ATOM 1247 O O . VAL A 1 163 ? 8.683 6.026 10.695 1.00 98.50 163 VAL A O 1
ATOM 1250 N N . VAL A 1 164 ? 6.488 5.919 10.192 1.00 98.56 164 VAL A N 1
ATOM 1251 C CA . VAL A 1 164 ? 5.950 6.313 11.498 1.00 98.56 164 VAL A CA 1
ATOM 1252 C C . VAL A 1 164 ? 4.926 5.282 11.969 1.00 98.56 164 VAL A C 1
ATOM 1254 O O . VAL A 1 164 ? 4.402 4.497 11.172 1.00 98.56 164 VAL A O 1
ATOM 1257 N N . ASP A 1 165 ? 4.625 5.280 13.259 1.00 98.62 165 ASP A N 1
ATOM 1258 C CA . ASP A 1 165 ? 3.536 4.501 13.844 1.00 98.62 165 ASP A CA 1
ATOM 1259 C C . ASP A 1 165 ? 2.421 5.437 14.325 1.00 98.62 165 ASP A C 1
ATOM 1261 O O . ASP A 1 165 ? 2.630 6.638 14.489 1.00 98.62 165 ASP A O 1
ATOM 1265 N N . LEU A 1 166 ? 1.236 4.879 14.560 1.00 98.44 166 LEU A N 1
ATOM 1266 C CA . LEU A 1 166 ? 0.113 5.586 15.166 1.00 98.44 166 LEU A CA 1
ATOM 1267 C C . LEU A 1 166 ? -0.048 5.119 16.614 1.00 98.44 166 LEU A C 1
ATOM 1269 O O . LEU A 1 166 ? -0.259 3.928 16.865 1.00 98.44 166 LEU A O 1
ATOM 1273 N N . SER A 1 167 ? 0.057 6.047 17.562 1.00 97.12 167 SER A N 1
ATOM 1274 C CA . SER A 1 167 ? -0.154 5.765 18.979 1.00 97.12 167 SER A CA 1
ATOM 1275 C C . SER A 1 167 ? -1.641 5.510 19.287 1.00 97.12 167 SER A C 1
ATOM 1277 O O . SER A 1 167 ? -2.520 5.957 18.546 1.00 97.12 167 SER A O 1
ATOM 1279 N N . PRO A 1 168 ? -1.963 4.884 20.434 1.00 93.50 168 PRO A N 1
ATOM 1280 C CA . PRO A 1 168 ? -3.344 4.801 20.912 1.00 93.50 168 PRO A CA 1
ATOM 1281 C C . PRO A 1 168 ? -4.007 6.167 21.174 1.00 93.50 168 PRO A C 1
ATOM 1283 O O . PRO A 1 168 ? -5.232 6.241 21.171 1.00 93.50 168 PRO A O 1
ATOM 1286 N N . SER A 1 169 ? -3.224 7.236 21.397 1.00 94.69 169 SER A N 1
ATOM 1287 C CA . SER A 1 169 ? -3.728 8.616 21.525 1.00 94.69 169 SER A CA 1
ATOM 1288 C C . SER A 1 169 ? -4.087 9.257 20.177 1.00 94.69 169 SER A C 1
ATOM 1290 O O . SER A 1 169 ? -4.678 10.334 20.163 1.00 94.69 169 SER A O 1
ATOM 1292 N N . GLY A 1 170 ? -3.780 8.601 19.051 1.00 95.06 170 GLY A N 1
ATOM 1293 C CA . GLY A 1 170 ? -4.028 9.126 17.707 1.00 95.06 170 GLY A CA 1
ATOM 1294 C C . GLY A 1 170 ? -2.912 10.028 17.174 1.00 95.06 170 GLY A C 1
ATOM 1295 O O . GLY A 1 170 ? -3.129 10.760 16.210 1.00 95.06 170 GLY A O 1
ATOM 1296 N N . GLU A 1 171 ? -1.725 9.982 17.778 1.00 97.25 171 GLU A N 1
ATOM 1297 C CA . GLU A 1 171 ? -0.563 10.784 17.391 1.00 97.25 171 GLU A CA 1
ATOM 1298 C C . GLU A 1 171 ? 0.419 9.952 16.563 1.00 97.25 171 GLU A C 1
ATOM 1300 O O . GLU A 1 171 ? 0.617 8.758 16.808 1.00 97.25 171 GLU A O 1
ATOM 1305 N N . LEU A 1 172 ? 1.059 10.586 15.578 1.00 98.19 172 LEU A N 1
ATOM 1306 C CA . LEU A 1 172 ? 2.154 9.960 14.846 1.00 98.19 172 LEU A CA 1
ATOM 1307 C C . LEU A 1 172 ? 3.410 9.958 15.717 1.00 98.19 172 LEU A C 1
ATOM 1309 O O . LEU A 1 172 ? 3.843 10.999 16.208 1.00 98.19 172 LEU A O 1
ATOM 1313 N N . VAL A 1 173 ? 3.984 8.775 15.914 1.00 98.25 173 VAL A N 1
ATOM 1314 C CA . VAL A 1 173 ? 5.120 8.535 16.813 1.00 98.25 173 VAL A CA 1
ATOM 1315 C C . VAL A 1 173 ? 6.126 7.579 16.170 1.00 98.25 173 VAL A C 1
ATOM 1317 O O . VAL A 1 173 ? 5.872 7.007 15.110 1.00 98.25 173 VAL A O 1
ATOM 1320 N N . ASN A 1 174 ? 7.270 7.366 16.826 1.00 97.38 174 ASN A N 1
ATOM 1321 C CA . ASN A 1 174 ? 8.291 6.392 16.415 1.00 97.38 174 ASN A CA 1
ATOM 1322 C C . ASN A 1 174 ? 8.771 6.567 14.964 1.00 97.38 174 ASN A C 1
ATOM 1324 O O . ASN A 1 174 ? 8.932 5.576 14.238 1.00 97.38 174 ASN A O 1
ATOM 1328 N N . GLU A 1 175 ? 8.991 7.814 14.542 1.00 98.12 175 GLU A N 1
ATOM 1329 C CA . GLU A 1 175 ? 9.610 8.096 13.250 1.00 98.12 175 GLU A CA 1
ATOM 1330 C C . GLU A 1 175 ? 10.980 7.421 13.169 1.00 98.12 175 GLU A C 1
ATOM 1332 O O . GLU A 1 175 ? 11.840 7.592 14.036 1.00 98.12 175 GLU A O 1
ATOM 1337 N N . ARG A 1 176 ? 11.162 6.593 12.142 1.00 98.25 176 ARG A N 1
ATOM 1338 C CA . ARG A 1 176 ? 12.375 5.796 11.961 1.00 98.25 176 ARG A CA 1
ATOM 1339 C C . ARG A 1 176 ? 12.583 5.421 10.506 1.00 98.25 176 ARG A C 1
ATOM 1341 O O . ARG A 1 176 ? 11.660 5.410 9.697 1.00 98.25 176 ARG A O 1
ATOM 1348 N N . THR A 1 177 ? 13.810 5.032 10.187 1.00 98.25 177 THR A N 1
ATOM 1349 C CA . THR A 1 177 ? 14.110 4.346 8.928 1.00 98.25 177 THR A CA 1
ATOM 1350 C C . THR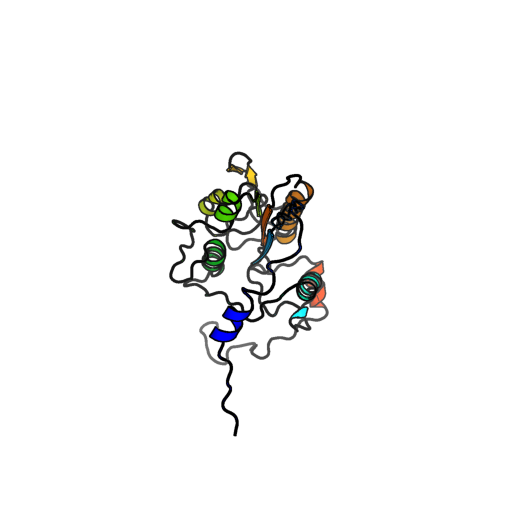 A 1 177 ? 13.829 2.853 9.091 1.00 98.25 177 THR A C 1
ATOM 1352 O O . THR A 1 177 ? 14.252 2.256 10.080 1.00 98.25 177 THR A O 1
ATOM 1355 N N . GLY A 1 178 ? 13.111 2.255 8.140 1.00 95.50 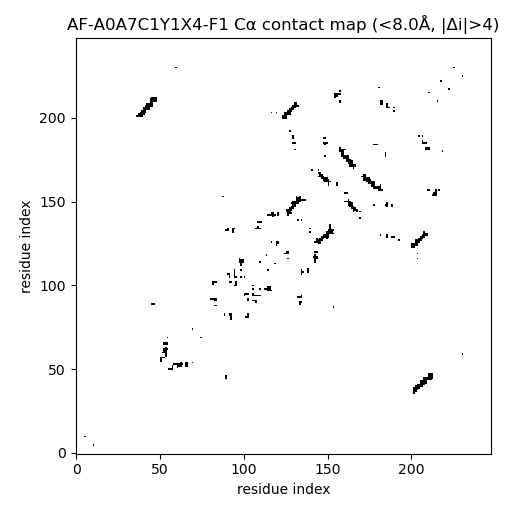178 GLY A N 1
ATOM 1356 C CA . GLY A 1 178 ? 12.841 0.819 8.112 1.00 95.50 178 GLY A CA 1
ATOM 1357 C C . GLY A 1 178 ? 14.123 -0.017 8.095 1.00 95.50 178 GLY A C 1
ATOM 1358 O O . GLY A 1 178 ? 15.091 0.332 7.425 1.00 95.50 178 GLY A O 1
ATOM 1359 N N . ASP A 1 179 ? 14.111 -1.130 8.822 1.00 94.19 179 ASP A N 1
ATOM 1360 C CA . ASP A 1 179 ? 15.239 -2.051 9.026 1.00 94.19 179 ASP A CA 1
ATOM 1361 C C . ASP A 1 179 ? 15.222 -3.267 8.079 1.00 94.19 179 ASP A C 1
ATOM 1363 O O . ASP A 1 179 ? 16.145 -4.082 8.061 1.00 94.19 179 ASP A O 1
ATOM 1367 N N . LYS A 1 180 ? 14.155 -3.400 7.289 1.00 95.31 180 LYS A N 1
ATOM 1368 C CA . LYS A 1 180 ? 13.910 -4.495 6.347 1.00 95.31 180 LYS A CA 1
ATOM 1369 C C . LYS A 1 180 ? 13.497 -3.944 4.993 1.00 95.31 180 LYS A C 1
ATOM 1371 O O . LYS A 1 180 ? 13.134 -2.777 4.849 1.00 95.31 180 LYS A O 1
ATOM 1376 N N . PHE A 1 181 ? 13.467 -4.825 3.994 1.00 97.50 181 PHE A N 1
ATOM 1377 C CA . PHE A 1 181 ? 12.846 -4.490 2.721 1.00 97.50 181 PHE A CA 1
ATOM 1378 C C . PHE A 1 181 ? 11.376 -4.103 2.946 1.00 97.50 181 PHE A C 1
ATOM 1380 O O . PHE A 1 181 ? 10.641 -4.813 3.627 1.00 97.50 181 PHE A O 1
ATOM 1387 N N . SER A 1 182 ? 10.935 -3.001 2.349 1.00 97.56 182 SER A N 1
ATOM 1388 C CA . SER A 1 182 ? 9.623 -2.373 2.561 1.00 97.56 182 SER A CA 1
ATOM 1389 C C . SER A 1 182 ? 8.442 -3.348 2.564 1.00 97.56 182 SER A C 1
ATOM 1391 O O . SER A 1 182 ? 7.582 -3.281 3.435 1.00 97.56 182 SER A O 1
ATOM 1393 N N . SER A 1 183 ? 8.416 -4.308 1.634 1.00 97.44 183 SER A N 1
ATOM 1394 C CA . SER A 1 183 ? 7.356 -5.320 1.588 1.00 97.44 183 SER A CA 1
ATOM 1395 C C . SER A 1 183 ? 7.351 -6.229 2.818 1.00 97.44 183 SER A C 1
ATOM 1397 O O . SER A 1 183 ? 6.280 -6.558 3.317 1.00 97.44 183 SER A O 1
ATOM 1399 N N . GLU A 1 184 ? 8.521 -6.606 3.335 1.00 97.88 184 GLU A N 1
ATOM 1400 C CA . GLU A 1 184 ? 8.650 -7.397 4.564 1.00 97.88 184 GLU A CA 1
ATOM 1401 C C . GLU A 1 184 ? 8.287 -6.567 5.798 1.00 97.88 184 GLU A C 1
ATOM 1403 O O . GLU A 1 184 ? 7.613 -7.075 6.692 1.00 97.88 184 GLU A O 1
ATOM 1408 N N . LEU A 1 185 ? 8.670 -5.286 5.822 1.00 98.12 185 LEU A N 1
ATOM 1409 C CA . LEU A 1 185 ? 8.329 -4.357 6.900 1.00 98.12 185 LEU A CA 1
ATOM 1410 C C . LEU A 1 185 ? 6.807 -4.206 7.054 1.00 98.12 185 LEU A C 1
ATOM 1412 O O . LEU A 1 185 ? 6.270 -4.457 8.132 1.00 98.12 185 LEU A O 1
ATOM 1416 N N . PHE A 1 186 ? 6.100 -3.872 5.969 1.00 98.62 186 PHE A N 1
ATOM 1417 C CA . PHE A 1 186 ? 4.643 -3.684 6.000 1.00 98.62 186 PHE A CA 1
ATOM 1418 C C . PHE A 1 186 ? 3.893 -5.002 6.230 1.00 98.62 186 PHE A C 1
ATOM 1420 O O . PHE A 1 186 ? 2.889 -5.031 6.937 1.00 98.62 186 PHE A O 1
ATOM 1427 N N . THR A 1 187 ? 4.405 -6.115 5.691 1.00 98.56 187 THR A N 1
ATOM 1428 C CA . THR A 1 187 ? 3.842 -7.447 5.969 1.00 98.56 187 THR A CA 1
ATOM 1429 C C . THR A 1 187 ? 3.989 -7.807 7.445 1.00 98.56 187 THR A C 1
ATOM 1431 O O . THR A 1 187 ? 3.033 -8.289 8.040 1.00 98.56 187 THR A O 1
ATOM 1434 N N . SER A 1 188 ? 5.151 -7.543 8.055 1.00 98.56 188 SER A N 1
ATOM 1435 C CA . SER A 1 188 ? 5.383 -7.834 9.477 1.00 98.56 188 SER A CA 1
ATOM 1436 C C . SER A 1 188 ? 4.434 -7.032 10.367 1.00 98.56 188 SER A C 1
ATOM 1438 O O . SER A 1 188 ? 3.849 -7.595 11.282 1.00 98.56 188 SER A O 1
ATOM 1440 N N . ALA A 1 189 ? 4.219 -5.748 10.058 1.00 98.62 189 ALA A N 1
ATOM 1441 C CA . ALA A 1 189 ? 3.263 -4.907 10.777 1.00 98.62 189 ALA A CA 1
ATOM 1442 C C . ALA A 1 189 ? 1.815 -5.419 10.650 1.00 98.62 189 ALA A C 1
ATOM 1444 O O . ALA A 1 189 ? 1.068 -5.409 11.625 1.00 98.62 189 ALA A O 1
ATOM 1445 N N . ALA A 1 190 ? 1.417 -5.889 9.463 1.00 98.81 190 ALA A N 1
ATOM 1446 C CA . ALA A 1 190 ? 0.100 -6.486 9.260 1.00 98.81 190 ALA A CA 1
ATOM 1447 C C . ALA A 1 190 ? -0.064 -7.814 10.017 1.00 98.81 190 ALA A C 1
ATOM 1449 O O . ALA A 1 190 ? -1.102 -8.025 10.634 1.00 98.81 190 ALA A O 1
ATOM 1450 N N . ILE A 1 191 ? 0.949 -8.687 9.999 1.00 98.81 191 ILE A N 1
ATOM 1451 C CA . ILE A 1 191 ? 0.942 -9.949 10.756 1.00 98.81 191 ILE A CA 1
ATOM 1452 C C . ILE A 1 191 ? 0.870 -9.664 12.257 1.00 98.81 191 ILE A C 1
ATOM 1454 O O . ILE A 1 191 ? 0.014 -10.225 12.925 1.00 98.81 191 ILE A O 1
ATOM 1458 N N . GLU A 1 192 ? 1.676 -8.730 12.768 1.00 98.56 192 GLU A N 1
ATOM 1459 C CA . GLU A 1 192 ? 1.631 -8.319 14.176 1.00 98.56 192 GLU A CA 1
ATOM 1460 C C . GLU A 1 192 ? 0.232 -7.829 14.573 1.00 98.56 192 GLU A C 1
ATOM 1462 O O . GLU A 1 192 ? -0.270 -8.190 15.635 1.00 98.56 192 GLU A O 1
ATOM 1467 N N . PHE A 1 193 ? -0.427 -7.039 13.721 1.00 98.62 193 PHE A N 1
ATOM 1468 C CA . PHE A 1 193 ? -1.808 -6.630 13.966 1.00 98.62 193 PHE A CA 1
ATOM 1469 C C . PHE A 1 193 ? -2.763 -7.828 14.034 1.00 98.62 193 PHE A C 1
ATOM 1471 O O . PHE A 1 193 ? -3.589 -7.871 14.940 1.00 98.62 193 PHE A O 1
ATOM 1478 N N . LEU A 1 194 ? -2.659 -8.778 13.098 1.00 98.56 194 LEU A N 1
ATOM 1479 C CA . LEU A 1 194 ? -3.541 -9.946 13.020 1.00 98.56 194 LEU A CA 1
ATOM 1480 C C . LEU A 1 194 ? -3.332 -10.921 14.185 1.00 98.56 194 LEU A C 1
ATOM 1482 O O . LEU A 1 194 ? -4.315 -11.375 14.765 1.00 98.56 194 LEU A O 1
ATOM 1486 N N . ASP A 1 195 ? -2.082 -11.207 14.546 1.00 98.38 195 ASP A N 1
ATOM 1487 C CA . ASP A 1 195 ? -1.731 -12.134 15.630 1.00 98.38 195 ASP A CA 1
ATOM 1488 C C . ASP A 1 195 ? -2.192 -11.613 17.000 1.00 98.38 195 ASP A C 1
ATOM 1490 O O . ASP A 1 195 ? -2.544 -12.397 17.878 1.00 98.38 195 ASP A O 1
ATOM 1494 N N . ASN A 1 196 ? -2.230 -10.287 17.170 1.00 97.31 196 ASN A N 1
ATOM 1495 C CA . ASN A 1 196 ? -2.687 -9.628 18.396 1.00 97.31 196 ASN A CA 1
ATOM 1496 C C . ASN A 1 196 ? -4.149 -9.148 18.316 1.00 97.31 196 ASN A C 1
ATOM 1498 O O . ASN A 1 196 ? -4.584 -8.369 19.167 1.00 97.31 196 ASN A O 1
ATOM 1502 N N . TYR A 1 197 ? -4.910 -9.539 17.287 1.00 96.94 197 TYR A N 1
ATOM 1503 C CA . TYR A 1 197 ? -6.310 -9.138 17.164 1.00 96.94 197 TYR A CA 1
ATOM 1504 C C . TYR A 1 197 ? -7.230 -10.097 17.927 1.00 96.94 197 TYR A C 1
ATOM 1506 O O . TYR A 1 197 ? -7.584 -11.166 17.436 1.00 96.94 197 TYR A O 1
ATOM 1514 N N . ASP A 1 198 ? -7.652 -9.681 19.118 1.00 94.12 198 ASP A N 1
ATOM 1515 C CA . ASP A 1 198 ? -8.431 -10.474 20.079 1.00 94.12 198 ASP A CA 1
ATOM 1516 C C . ASP A 1 198 ? -9.869 -9.961 20.294 1.00 94.12 198 ASP A C 1
ATOM 1518 O O . ASP A 1 198 ? -10.571 -10.400 21.204 1.00 94.12 198 ASP A O 1
ATOM 1522 N N . GLN A 1 199 ? -10.327 -9.024 19.461 1.00 91.62 199 GLN A N 1
ATOM 1523 C CA . GLN A 1 199 ? -11.626 -8.367 19.618 1.00 91.62 199 GLN A CA 1
ATOM 1524 C C . GLN A 1 199 ? -12.737 -9.076 18.833 1.00 91.62 199 GLN A C 1
ATOM 1526 O O . GLN A 1 199 ? -12.525 -9.560 17.724 1.00 91.62 199 GLN A O 1
ATOM 1531 N N . ASP A 1 200 ? -13.966 -9.022 19.355 1.00 92.38 200 ASP A N 1
ATOM 1532 C CA . ASP A 1 200 ? -15.166 -9.532 18.666 1.00 92.38 200 ASP A CA 1
ATOM 1533 C C . ASP A 1 200 ? -15.604 -8.671 17.465 1.00 92.38 200 ASP A C 1
ATOM 1535 O O . ASP A 1 200 ? -16.417 -9.097 16.636 1.00 92.38 200 ASP A O 1
ATOM 1539 N N . LYS A 1 201 ? -15.110 -7.429 17.384 1.00 95.12 201 LYS A N 1
ATOM 1540 C CA . LYS A 1 201 ? -15.414 -6.506 16.284 1.00 95.12 201 LYS A CA 1
ATOM 1541 C C . LYS A 1 201 ? -14.735 -6.991 14.995 1.00 95.12 201 LYS A C 1
ATOM 1543 O O . LYS A 1 201 ? -13.656 -7.567 15.062 1.00 95.12 201 LYS A O 1
ATOM 1548 N N . PRO A 1 202 ? -15.323 -6.771 13.807 1.00 97.94 202 PRO A N 1
ATOM 1549 C CA . PRO A 1 202 ? -14.601 -7.015 12.567 1.00 97.94 202 PRO A CA 1
ATOM 1550 C C . PRO A 1 202 ? -13.492 -5.969 12.377 1.00 97.94 202 PRO A C 1
ATOM 1552 O O . PRO A 1 202 ? -13.605 -4.845 12.868 1.00 97.94 202 PRO A O 1
ATOM 1555 N N . PHE A 1 203 ? -12.451 -6.285 11.610 1.00 98.62 203 PHE A N 1
ATOM 1556 C CA . PHE A 1 203 ? -11.409 -5.320 11.250 1.00 98.62 203 PHE A CA 1
ATOM 1557 C C . PHE A 1 203 ? -11.412 -4.942 9.769 1.00 98.62 203 PHE A C 1
ATOM 1559 O O . PHE A 1 203 ? -11.825 -5.713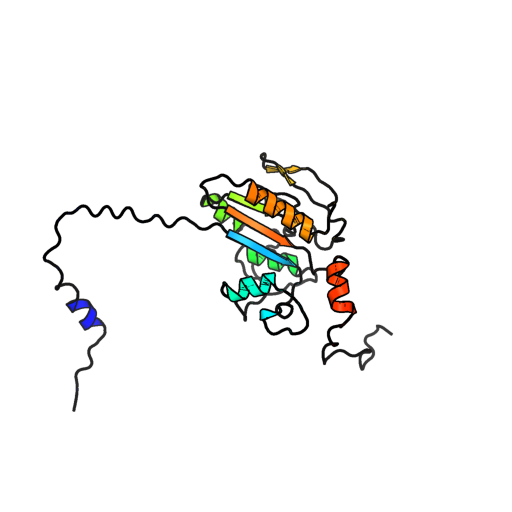 8.901 1.00 98.62 203 PHE A O 1
ATOM 1566 N N . PHE A 1 204 ? -10.897 -3.750 9.483 1.00 98.81 204 PHE A N 1
ATOM 1567 C CA . PHE A 1 204 ? -10.438 -3.315 8.171 1.00 98.81 204 PHE A CA 1
ATOM 1568 C C . PHE A 1 204 ? -8.937 -3.029 8.247 1.00 98.81 204 PHE A C 1
ATOM 1570 O O . PHE A 1 204 ? -8.518 -2.089 8.921 1.00 98.81 204 PHE A O 1
ATOM 1577 N N . ALA A 1 205 ? -8.136 -3.840 7.560 1.00 98.88 205 ALA A N 1
ATOM 1578 C CA . ALA A 1 205 ? -6.686 -3.714 7.498 1.00 98.88 205 ALA A CA 1
ATOM 1579 C C . ALA A 1 205 ? -6.263 -3.268 6.094 1.00 98.88 205 ALA A C 1
ATOM 1581 O O . ALA A 1 205 ? -6.387 -4.024 5.129 1.00 98.88 205 ALA A O 1
ATOM 1582 N N . TYR A 1 206 ? -5.757 -2.043 5.984 1.00 98.88 206 TYR A N 1
ATOM 1583 C CA . TYR A 1 206 ? -5.168 -1.501 4.765 1.00 98.88 206 TYR A CA 1
ATOM 1584 C C . TYR A 1 206 ? -3.660 -1.757 4.755 1.00 98.88 206 TYR A C 1
ATOM 1586 O O . TYR A 1 206 ? -2.925 -1.197 5.568 1.00 98.88 206 TYR A O 1
ATOM 1594 N N . VAL A 1 207 ? -3.202 -2.599 3.830 1.00 98.88 207 VAL A N 1
ATOM 1595 C CA . VAL A 1 207 ? -1.795 -2.991 3.689 1.00 98.88 207 VAL A CA 1
ATOM 1596 C C . VAL A 1 207 ? -1.317 -2.580 2.303 1.00 98.88 207 VAL A C 1
ATOM 1598 O O . VAL A 1 207 ? -1.611 -3.240 1.302 1.00 98.88 207 VAL A O 1
ATOM 1601 N N . ALA A 1 208 ? -0.596 -1.463 2.237 1.00 98.56 208 ALA A N 1
ATOM 1602 C CA . ALA A 1 208 ? -0.157 -0.881 0.975 1.00 98.56 208 ALA A CA 1
ATOM 1603 C C . ALA A 1 208 ? 1.351 -1.020 0.756 1.00 98.56 208 ALA A C 1
ATOM 1605 O O . ALA A 1 208 ? 2.164 -0.293 1.324 1.00 98.56 208 ALA A O 1
ATOM 1606 N N . PHE A 1 209 ? 1.731 -1.919 -0.139 1.00 98.12 209 PHE A N 1
ATOM 1607 C CA . PHE A 1 209 ? 3.106 -2.116 -0.564 1.00 98.12 209 PHE A CA 1
ATOM 1608 C C . PHE A 1 209 ? 3.591 -0.961 -1.442 1.00 98.12 209 PHE A C 1
ATOM 1610 O O . PHE A 1 209 ? 2.832 -0.393 -2.224 1.00 98.12 209 PHE A O 1
ATOM 1617 N N . THR A 1 210 ? 4.878 -0.634 -1.329 1.00 96.44 210 THR A N 1
ATOM 1618 C CA . THR A 1 210 ? 5.555 0.287 -2.252 1.00 96.44 210 THR A CA 1
ATOM 1619 C C . THR A 1 210 ? 6.125 -0.436 -3.464 1.00 96.44 210 THR A C 1
ATOM 1621 O O . THR A 1 210 ? 6.243 0.167 -4.514 1.00 96.44 210 THR A O 1
ATOM 1624 N N . ALA A 1 211 ? 6.482 -1.717 -3.365 1.00 95.62 211 ALA A N 1
ATOM 1625 C CA . ALA A 1 211 ? 6.959 -2.477 -4.518 1.00 95.62 211 ALA A CA 1
ATOM 1626 C C . ALA A 1 211 ? 5.790 -2.827 -5.470 1.00 95.62 211 ALA A C 1
ATOM 1628 O O . ALA A 1 211 ? 4.693 -3.114 -4.978 1.00 95.62 211 ALA A O 1
ATOM 1629 N N . PRO A 1 212 ? 6.014 -2.893 -6.800 1.00 95.19 212 PRO A N 1
ATOM 1630 C CA . PRO A 1 212 ? 7.286 -2.737 -7.526 1.00 95.19 212 PRO A CA 1
ATOM 1631 C C . PRO A 1 212 ? 7.633 -1.308 -8.015 1.00 95.19 212 PRO A C 1
ATOM 1633 O O . PRO A 1 212 ? 8.366 -1.199 -9.005 1.00 95.19 212 PRO A O 1
ATOM 1636 N N . HIS A 1 213 ? 7.129 -0.240 -7.378 1.00 95.00 213 HIS A N 1
ATOM 1637 C CA . HIS A 1 213 ? 7.528 1.149 -7.678 1.00 95.00 213 HIS A CA 1
ATOM 1638 C C . HIS A 1 213 ? 9.056 1.312 -7.649 1.00 95.00 213 HIS A C 1
ATOM 1640 O O . HIS A 1 213 ? 9.772 0.517 -7.044 1.00 95.00 213 HIS A O 1
ATOM 1646 N N . ASP A 1 214 ? 9.569 2.348 -8.307 1.00 91.38 214 ASP A N 1
ATOM 1647 C CA . ASP A 1 214 ? 11.000 2.631 -8.282 1.00 91.38 214 ASP A CA 1
ATOM 1648 C C . ASP A 1 214 ? 11.506 2.958 -6.859 1.00 91.38 214 ASP A C 1
ATOM 1650 O O . ASP A 1 214 ? 10.774 3.566 -6.066 1.00 91.38 214 ASP A O 1
ATOM 1654 N N . PRO A 1 215 ? 12.765 2.604 -6.539 1.00 93.62 215 PRO A N 1
ATOM 1655 C CA . PRO A 1 215 ? 13.732 1.911 -7.394 1.00 93.62 215 PRO A CA 1
ATOM 1656 C C . PRO A 1 215 ? 13.482 0.393 -7.480 1.00 93.62 215 PRO A C 1
ATOM 1658 O O . PRO A 1 215 ? 13.306 -0.282 -6.474 1.00 93.62 215 PRO A O 1
ATOM 1661 N N . ARG A 1 216 ? 13.580 -0.201 -8.677 1.00 91.06 216 ARG A N 1
ATOM 1662 C CA . ARG A 1 216 ? 13.415 -1.661 -8.868 1.00 91.06 216 ARG A CA 1
ATOM 1663 C C . ARG A 1 216 ? 14.623 -2.466 -8.369 1.00 91.06 216 ARG A C 1
ATOM 1665 O O . ARG A 1 216 ? 15.459 -2.911 -9.158 1.00 91.06 216 ARG A O 1
ATOM 1672 N N . ASN A 1 217 ? 14.696 -2.695 -7.060 1.00 91.50 217 ASN A N 1
ATOM 1673 C CA . ASN A 1 217 ? 15.805 -3.375 -6.378 1.00 91.50 217 ASN A CA 1
ATOM 1674 C C . ASN A 1 217 ? 15.353 -4.594 -5.535 1.00 91.50 217 ASN A C 1
ATOM 1676 O O . ASN A 1 217 ? 15.649 -4.660 -4.342 1.00 91.50 217 ASN A O 1
ATOM 1680 N N . PRO A 1 218 ? 14.657 -5.594 -6.117 1.00 92.12 218 PRO A N 1
ATOM 1681 C CA . PRO A 1 218 ? 14.119 -6.708 -5.338 1.00 92.12 218 PRO A CA 1
ATOM 1682 C C . PRO A 1 218 ? 15.226 -7.481 -4.595 1.00 92.12 218 PRO A C 1
ATOM 1684 O O . PRO A 1 218 ? 16.345 -7.588 -5.115 1.00 92.12 218 PRO A O 1
ATOM 1687 N N . PRO A 1 219 ? 14.917 -8.099 -3.434 1.00 93.88 219 PRO A N 1
ATOM 1688 C CA . PRO A 1 219 ? 15.871 -8.924 -2.702 1.00 93.88 219 PRO A CA 1
ATOM 1689 C C . PRO A 1 219 ? 16.565 -9.966 -3.599 1.00 93.88 219 PRO A C 1
ATOM 1691 O O . PRO A 1 219 ? 15.912 -10.531 -4.490 1.00 93.88 219 PRO A O 1
ATOM 1694 N N . PRO A 1 220 ? 17.856 -10.286 -3.359 1.00 92.56 220 PRO A N 1
ATOM 1695 C CA . PRO A 1 220 ? 18.658 -11.116 -4.262 1.00 92.56 220 PRO A CA 1
ATOM 1696 C C . PRO A 1 220 ? 18.002 -12.438 -4.664 1.00 92.56 220 PRO A C 1
ATOM 1698 O O . PRO A 1 220 ? 18.039 -12.796 -5.840 1.00 92.56 220 PRO A O 1
ATOM 1701 N N . LYS A 1 221 ? 17.331 -13.119 -3.724 1.00 92.56 221 LYS A N 1
ATOM 1702 C CA . LYS A 1 221 ? 16.626 -14.384 -3.984 1.00 92.56 221 LYS A CA 1
ATOM 1703 C C . LYS A 1 221 ? 15.591 -14.272 -5.111 1.00 92.56 221 LYS A C 1
ATOM 1705 O O . LYS A 1 221 ? 15.538 -15.142 -5.969 1.00 92.56 221 LYS A O 1
ATOM 1710 N N . TYR A 1 222 ? 14.826 -13.179 -5.161 1.00 92.31 222 TYR A N 1
ATOM 1711 C CA . TYR A 1 222 ? 13.807 -12.957 -6.193 1.00 92.31 222 TYR A CA 1
ATOM 1712 C C . TYR A 1 222 ? 14.422 -12.451 -7.499 1.00 92.31 222 TYR A C 1
ATOM 1714 O O . TYR A 1 222 ? 13.988 -12.836 -8.581 1.00 92.31 222 TYR A O 1
ATOM 1722 N N . ARG A 1 223 ? 15.476 -11.630 -7.414 1.00 90.62 223 ARG A N 1
ATOM 1723 C CA . ARG A 1 223 ? 16.230 -11.159 -8.585 1.00 90.62 223 ARG A CA 1
ATOM 1724 C C . ARG A 1 223 ? 16.863 -12.323 -9.357 1.00 90.62 223 ARG A C 1
ATOM 1726 O O . ARG A 1 223 ? 16.786 -12.375 -10.584 1.00 90.62 223 ARG A O 1
ATOM 1733 N N . GLN A 1 224 ? 17.469 -13.271 -8.642 1.00 91.81 224 GLN A N 1
ATOM 1734 C CA . GLN A 1 224 ? 18.192 -14.402 -9.231 1.00 91.81 224 GLN A CA 1
ATOM 1735 C C . GLN A 1 224 ? 17.285 -15.377 -9.994 1.00 91.81 224 GLN A C 1
ATOM 1737 O O . GLN A 1 224 ? 17.740 -15.949 -10.986 1.00 91.81 224 GLN A O 1
ATOM 1742 N N . MET A 1 225 ? 16.012 -15.515 -9.598 1.00 90.50 225 MET A N 1
ATOM 1743 C CA . MET A 1 225 ? 15.029 -16.359 -10.297 1.00 90.50 225 MET A CA 1
ATOM 1744 C C . MET A 1 225 ? 14.919 -16.011 -11.789 1.00 90.50 225 MET A C 1
ATOM 1746 O O . MET A 1 225 ? 14.817 -16.904 -12.625 1.00 90.50 225 MET A O 1
ATOM 1750 N N . TYR A 1 226 ? 15.008 -14.722 -12.131 1.00 90.62 226 TYR A N 1
ATOM 1751 C CA . TYR A 1 226 ? 14.818 -14.232 -13.500 1.00 90.62 226 TYR A CA 1
ATOM 1752 C C . TYR A 1 226 ? 16.128 -13.980 -14.251 1.00 90.62 226 TYR A C 1
ATOM 1754 O O . TYR A 1 226 ? 16.134 -13.873 -15.472 1.00 90.62 226 TYR A O 1
ATOM 1762 N N . TYR A 1 227 ? 17.269 -13.895 -13.564 1.00 86.25 227 TYR A N 1
ATOM 1763 C CA . TYR A 1 227 ? 18.551 -13.623 -14.225 1.00 86.25 227 TYR A CA 1
ATOM 1764 C C . TYR A 1 227 ? 19.095 -14.802 -15.019 1.00 86.25 227 TYR A C 1
ATOM 1766 O O . TYR A 1 227 ? 19.745 -14.585 -16.039 1.00 86.25 227 TYR A O 1
ATOM 1774 N N . ARG A 1 228 ? 18.785 -16.032 -14.597 1.00 79.44 228 ARG A N 1
ATOM 1775 C CA . ARG A 1 228 ? 19.160 -17.245 -15.339 1.00 79.44 228 ARG A CA 1
ATOM 1776 C C . ARG A 1 228 ? 18.346 -17.420 -16.624 1.00 79.44 228 ARG A C 1
ATOM 1778 O O . ARG A 1 228 ? 18.844 -17.994 -17.582 1.00 79.44 228 ARG A O 1
ATOM 1785 N N . LYS A 1 229 ? 17.108 -16.917 -16.646 1.00 84.06 229 LYS A N 1
ATOM 1786 C CA . LYS A 1 229 ? 16.196 -16.978 -17.794 1.00 84.06 229 LYS A CA 1
ATOM 1787 C C . LYS A 1 229 ? 15.393 -15.682 -17.869 1.00 84.06 229 LYS A C 1
ATOM 1789 O O . LYS A 1 229 ? 14.280 -15.600 -17.352 1.00 84.06 229 LYS A O 1
ATOM 1794 N N . ARG A 1 230 ? 15.996 -14.654 -18.470 1.00 88.75 230 ARG A N 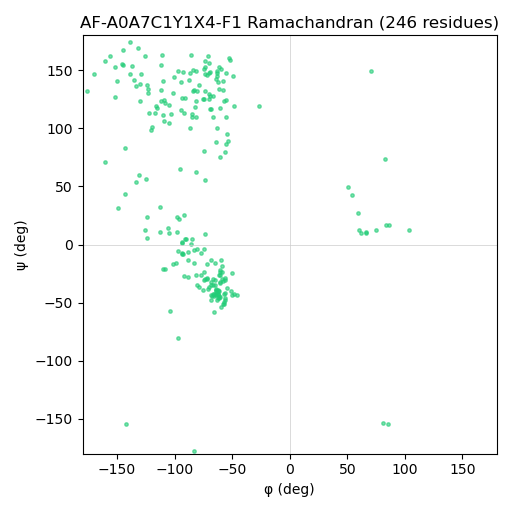1
ATOM 1795 C CA . ARG A 1 230 ? 15.368 -13.332 -18.579 1.00 88.75 230 ARG A CA 1
ATOM 1796 C C . ARG A 1 230 ? 14.077 -13.428 -19.402 1.00 88.75 230 ARG A C 1
ATOM 1798 O O . ARG A 1 230 ? 14.074 -14.137 -20.411 1.00 88.75 230 ARG A O 1
ATOM 1805 N N . PRO A 1 231 ? 13.004 -12.717 -19.011 1.00 88.31 231 PRO A N 1
ATOM 1806 C CA . PRO A 1 231 ? 11.856 -12.526 -19.887 1.00 88.31 231 PRO A CA 1
ATOM 1807 C C . PRO A 1 231 ? 12.304 -11.910 -21.221 1.00 88.31 231 PRO A C 1
ATOM 1809 O O . PRO A 1 231 ? 13.263 -11.128 -21.232 1.00 88.31 231 PRO A O 1
ATOM 1812 N N . PRO A 1 232 ? 11.640 -12.244 -22.339 1.00 90.12 232 PRO A N 1
ATOM 1813 C CA . PRO A 1 232 ? 11.931 -11.618 -23.616 1.00 90.12 232 PRO A CA 1
ATOM 1814 C C . PRO A 1 232 ? 11.662 -10.116 -23.534 1.00 90.12 232 PRO A C 1
ATOM 1816 O O . PRO A 1 232 ? 10.817 -9.648 -22.765 1.00 90.12 232 PRO A O 1
ATOM 1819 N N . LEU A 1 233 ? 12.373 -9.358 -24.363 1.00 90.19 233 LEU A N 1
ATOM 1820 C CA . LEU A 1 233 ? 12.023 -7.966 -24.597 1.00 90.19 233 LEU A CA 1
ATOM 1821 C C . LEU A 1 233 ? 10.631 -7.908 -25.244 1.00 90.19 233 LEU A C 1
ATOM 1823 O O . LEU A 1 233 ? 10.280 -8.803 -26.020 1.00 90.19 233 LEU A O 1
ATOM 1827 N N . PRO A 1 234 ? 9.815 -6.890 -24.928 1.00 87.31 234 PRO A N 1
ATOM 1828 C CA . PRO A 1 234 ? 8.510 -6.762 -25.555 1.00 87.31 234 PRO A CA 1
ATOM 1829 C C . PRO A 1 234 ? 8.683 -6.538 -27.064 1.00 87.31 234 PRO A C 1
ATOM 1831 O O . PRO A 1 234 ? 9.661 -5.934 -27.498 1.00 87.31 234 PRO A O 1
ATOM 1834 N N . ALA A 1 235 ? 7.731 -7.008 -27.873 1.00 87.62 235 ALA A N 1
ATOM 1835 C CA . ALA A 1 235 ? 7.842 -6.976 -29.338 1.00 87.62 235 ALA A CA 1
ATOM 1836 C C . ALA A 1 235 ? 8.011 -5.558 -29.921 1.00 87.62 235 ALA A C 1
ATOM 1838 O O . ALA A 1 235 ? 8.541 -5.392 -31.014 1.00 87.62 235 ALA A O 1
ATOM 1839 N N . ASN A 1 236 ? 7.573 -4.532 -29.188 1.00 87.31 236 ASN A N 1
ATOM 1840 C CA . ASN A 1 236 ? 7.722 -3.124 -29.550 1.00 87.31 236 ASN A CA 1
ATOM 1841 C C . ASN A 1 236 ? 9.006 -2.473 -29.001 1.00 87.31 236 ASN A C 1
ATOM 1843 O O . ASN A 1 236 ? 9.177 -1.264 -29.155 1.00 87.31 236 ASN A O 1
ATOM 1847 N N . PHE A 1 237 ? 9.895 -3.228 -28.351 1.00 89.75 237 PHE A N 1
ATOM 1848 C CA . PHE A 1 237 ? 11.191 -2.714 -27.924 1.00 89.75 237 PHE A CA 1
ATOM 1849 C C . PHE A 1 237 ? 12.056 -2.389 -29.143 1.00 89.75 237 PHE A C 1
ATOM 1851 O O . PHE A 1 237 ? 12.282 -3.239 -30.005 1.00 89.75 237 PHE A O 1
ATOM 1858 N N . LYS A 1 238 ? 12.586 -1.167 -29.184 1.00 86.19 238 LYS A N 1
ATOM 1859 C CA . LYS A 1 238 ? 13.617 -0.760 -30.136 1.00 86.19 238 LYS A CA 1
ATOM 1860 C C . LYS A 1 238 ? 14.828 -0.251 -29.353 1.00 86.19 238 LYS A C 1
ATOM 1862 O O . LYS A 1 238 ? 14.631 0.593 -28.482 1.00 86.19 238 LYS A O 1
ATOM 1867 N N . PRO A 1 239 ? 16.055 -0.721 -29.649 1.00 86.19 239 PRO A N 1
ATOM 1868 C CA . PRO A 1 239 ? 17.263 -0.219 -28.989 1.00 86.19 239 PRO A CA 1
ATOM 1869 C C . PRO A 1 239 ? 17.462 1.291 -29.167 1.00 86.19 239 PRO A C 1
ATOM 1871 O O . PRO A 1 239 ? 17.995 1.947 -28.282 1.00 86.19 239 PRO A O 1
ATOM 1874 N N . GLN A 1 240 ? 17.003 1.830 -30.299 1.00 85.50 240 GLN A N 1
ATOM 1875 C CA . GLN A 1 240 ? 17.016 3.250 -30.621 1.00 85.50 240 GLN A CA 1
ATOM 1876 C C . GLN A 1 240 ? 15.696 3.626 -31.302 1.00 85.50 240 GLN A C 1
ATOM 1878 O O . GLN A 1 240 ? 15.106 2.817 -32.031 1.00 85.50 240 GLN A O 1
ATOM 1883 N N . HIS A 1 241 ? 15.218 4.848 -31.067 1.00 82.50 241 HIS A N 1
ATOM 1884 C CA . HIS A 1 241 ? 14.082 5.376 -31.812 1.00 82.50 241 HIS A CA 1
ATOM 1885 C C . HIS A 1 241 ? 14.452 5.521 -33.297 1.00 82.50 241 HIS A C 1
ATOM 1887 O O . HIS A 1 241 ? 15.578 5.895 -33.611 1.00 82.50 241 HIS A O 1
ATOM 1893 N N . PRO A 1 242 ? 13.526 5.245 -34.235 1.00 86.06 242 PRO A N 1
ATOM 1894 C CA . PRO A 1 242 ? 13.787 5.412 -35.667 1.00 86.06 242 PRO A CA 1
ATOM 1895 C C . PRO A 1 242 ? 13.804 6.890 -36.107 1.00 86.06 242 PRO A C 1
ATOM 1897 O O . PRO A 1 242 ? 13.790 7.170 -37.300 1.00 86.06 242 PRO A O 1
ATOM 1900 N N . PHE A 1 243 ? 13.771 7.822 -35.156 1.00 86.12 243 PHE A N 1
ATOM 1901 C CA . PHE A 1 243 ? 13.819 9.264 -35.349 1.00 86.12 243 PHE A CA 1
ATOM 1902 C C . PHE A 1 243 ? 14.590 9.896 -34.187 1.00 86.12 243 PHE A C 1
ATOM 1904 O O . PHE A 1 243 ? 14.645 9.323 -33.095 1.00 86.12 243 PHE A O 1
ATOM 1911 N N . ASP A 1 244 ? 15.157 11.076 -34.426 1.00 84.12 244 ASP A N 1
ATOM 1912 C CA . ASP A 1 244 ? 15.787 11.882 -33.385 1.00 84.12 244 ASP A CA 1
ATOM 1913 C C . ASP A 1 244 ? 14.715 12.414 -32.425 1.00 84.12 244 ASP A C 1
ATOM 1915 O O . ASP A 1 244 ? 13.801 13.140 -32.818 1.00 84.12 244 ASP A O 1
ATOM 1919 N N . ASN A 1 245 ? 14.796 11.992 -31.169 1.00 84.69 245 ASN A N 1
ATOM 1920 C CA . ASN A 1 245 ? 13.912 12.417 -30.091 1.00 84.69 245 ASN A CA 1
ATOM 1921 C C . ASN A 1 245 ? 14.604 13.396 -29.123 1.00 84.69 245 ASN A C 1
ATOM 1923 O O . ASN A 1 245 ? 14.094 13.604 -28.023 1.00 84.69 245 ASN A O 1
ATOM 1927 N N . GLY A 1 246 ? 15.758 13.958 -29.500 1.00 80.88 246 GLY A N 1
ATOM 1928 C CA . GLY A 1 246 ? 16.540 14.884 -28.678 1.00 80.88 246 GLY A CA 1
ATOM 1929 C C . GLY A 1 246 ? 17.315 14.220 -27.535 1.00 80.88 246 GLY A C 1
ATOM 1930 O O . GLY A 1 246 ? 17.777 14.919 -26.638 1.00 80.88 246 GLY A O 1
ATOM 1931 N N . HIS A 1 247 ? 17.431 12.885 -27.538 1.00 71.81 247 HIS A N 1
ATOM 1932 C CA . HIS A 1 247 ? 18.202 12.108 -26.556 1.00 71.81 247 HIS A CA 1
ATOM 1933 C C . HIS A 1 247 ? 19.537 11.563 -27.107 1.00 71.81 247 HIS A C 1
ATOM 1935 O O . HIS A 1 247 ? 20.152 10.725 -26.443 1.00 71.81 247 HIS A O 1
ATOM 1941 N N . MET A 1 248 ? 19.960 11.990 -28.306 1.00 56.91 248 MET A N 1
ATOM 1942 C CA . MET A 1 248 ? 21.293 11.697 -28.859 1.00 56.91 248 MET A CA 1
ATOM 1943 C C . MET A 1 248 ? 22.326 12.734 -28.430 1.00 56.91 248 MET A C 1
ATOM 1945 O O . MET A 1 248 ? 21.967 13.930 -28.369 1.00 56.91 248 MET A O 1
#

Secondary structure (DSSP, 8-state):
-------HHHHHHSSTTS--S--------------PPPPEEEEEEES--GGG-GGGT-SS---HHHHHHHHTS---SS------SSS-THHHHHHHHHH---GGG--TT-TTS--HHHHHHHTT-EEEEEEE--S-HHHHHHH-SEEEEEE--SS--TTS-EEEEE-TTS-EEEEEE-SS-HHHHHHHHHHHHHHT---SS-EEEEEEEEEESSS----HHHHHHHHSSPPPPPTT--SS-SS--S--

Foldseek 3Di:
DDDDDDDPVNVVVVVVPPPPDDDDPPPPPCPPPPPQDAAAEAEAEDPDDPLLDVCVPNPQHDDPPVNVCVVVHPDDPDDDQPADPDPLRVQLSLQCQFFVDDSVPGDSLNPPGQTPLLVVVVVFAAEEEAEERQNDPVNVLNRHQWYDQYANDRDDDQQFGFGWTADNVSDTHDTGTDRGRQLVRLVVRVVVCVVPPPDSTHYYYHRYGHPPPPPNDDDPVSVVVQVVPPDDDPPPDDPDDPDDPVPD

Sequence (248 aa):
MNQNAISRRNFLGKLALGAAALAAPGVLNARGLQRKRPNILFLLADDQRADTVGAYGNPHVMTPNLDKLVAGGFSFRRNYCLGSSGGAVCVPSRAMIHSGRSYFNVDTRLRGVKIMAELLRENGYTTFGTGKWHNKEESFLRGFEKGKAIFFGGMADHTKVPVVDLSPSGELVNERTGDKFSSELFTSAAIEFLDNYDQDKPFFAYVAFTAPHDPRNPPPKYRQMYYRKRPPLPANFKPQHPFDNGHM

Solvent-accessible surface area (backbone atoms only — not comparable to full-atom values): 15173 Å² total; per-residue (Å²): 133,91,86,81,82,85,53,80,73,65,61,64,67,65,65,80,76,75,77,92,75,92,78,74,93,66,81,73,75,70,71,65,79,72,74,75,71,71,67,43,79,46,79,41,65,28,82,66,57,84,73,66,34,26,80,77,73,30,94,76,39,90,33,73,71,59,34,49,51,51,75,76,55,82,77,80,90,86,73,81,82,91,54,61,99,53,92,66,33,65,32,46,47,47,29,24,71,37,52,74,37,54,79,96,72,48,49,45,54,49,66,101,54,76,32,56,46,34,55,40,35,78,70,58,26,48,24,34,36,22,20,52,62,42,30,58,68,73,47,49,61,70,23,40,66,37,32,34,51,29,19,67,60,86,74,50,55,47,61,52,33,61,24,28,27,41,36,92,89,69,43,81,39,76,74,42,66,39,91,40,49,45,60,59,46,28,48,49,42,52,48,54,51,59,78,67,61,85,66,94,56,32,40,38,37,40,40,22,35,56,56,67,32,60,67,86,73,68,61,66,78,68,47,52,69,40,68,85,59,62,70,79,78,60,92,84,66,61,101,62,72,98,58,92,80,83,82,124

Radius of gyration: 25.58 Å; Cα contacts (8 Å, |Δi|>4): 329; chains: 1; bounding box: 76×43×57 Å

Mean predicted aligned error: 9.61 Å

pLDDT: mean 88.27, std 16.64, range [36.38, 98.88]

Nearest PDB structures (foldseek):
  3ed4-assembly1_A  TM=7.940E-01  e=2.792E-11  Escherichia coli
  5g2v-assembly1_A  TM=8.552E-01  e=3.172E-10  Bacteroides thetaiotaomicron VPI-5482
  7all-assembly1_AAA  TM=7.745E-01  e=1.184E-10  Bacteroides thetaiotaomicron VPI-5482
  6b0j-assembly1_B  TM=8.236E-01  e=1.176E-08  Pseudoalteromonas
  7lha-assembly2_B  TM=8.307E-01  e=8.467E-09  Bacteroides uniformis